Protein AF-A0A452XGQ7-F1 (afdb_monomer_lite)

Secondary structure (DSSP, 8-state):
-TTS-----HHHHHHHHHHHHHHHHHHHHHHHT-HHHHHHHTTBHHHHHHHHHHIIIIIHHHHHHHHHHHHHHHHS----HHHHHHHHHHHHHHHHHHHHHHHHHHHTTPBSS-S---GGGHHHHHHHHHHHHHHHHHHHHHHHHHHHHHH-TTTHHHHHHHHHTTS-TTTHHHHHHHTTSS-TT-TT--------

Organism: Aegilops tauschii subsp. strangulata (NCBI:txid200361)

Structure (mmCIF, N/CA/C/O backbone):
data_AF-A0A452XGQ7-F1
#
_entry.id   AF-A0A452XGQ7-F1
#
loop_
_atom_site.group_PDB
_atom_site.id
_atom_site.type_symbol
_atom_site.label_atom_id
_atom_site.label_alt_id
_atom_site.label_comp_id
_atom_site.label_asym_id
_atom_site.label_entity_id
_atom_site.label_seq_id
_atom_site.pdbx_PDB_ins_code
_atom_site.Cartn_x
_atom_site.Cartn_y
_atom_site.Cartn_z
_atom_site.occupancy
_atom_site.B_iso_or_equiv
_atom_site.auth_seq_id
_atom_site.auth_comp_id
_atom_site.auth_asym_id
_atom_site.auth_atom_id
_atom_site.pdbx_PDB_model_num
ATOM 1 N N . MET A 1 1 ? 4.197 14.512 15.856 1.00 79.12 1 MET A N 1
ATOM 2 C CA . MET A 1 1 ? 5.011 13.281 15.995 1.00 79.12 1 MET A CA 1
ATOM 3 C C . MET A 1 1 ? 6.282 13.577 16.775 1.00 79.12 1 MET A C 1
ATOM 5 O O . MET A 1 1 ? 6.440 13.005 17.840 1.00 79.12 1 MET A O 1
ATOM 9 N N . TRP A 1 2 ? 7.140 14.496 16.323 1.00 84.62 2 TRP A N 1
ATOM 10 C CA . TRP A 1 2 ? 8.279 14.960 17.124 1.00 84.62 2 TRP A CA 1
ATOM 11 C C . TRP A 1 2 ? 7.821 15.741 18.367 1.00 84.62 2 TRP A C 1
ATOM 13 O O . TRP A 1 2 ? 6.902 16.553 18.261 1.00 84.62 2 TRP A O 1
ATOM 23 N N . GLY A 1 3 ? 8.430 15.476 19.527 1.00 88.38 3 GLY A N 1
ATOM 24 C CA . GLY A 1 3 ? 8.141 16.171 20.791 1.00 88.38 3 GLY A CA 1
ATOM 25 C C . GLY A 1 3 ? 6.758 15.904 21.407 1.00 88.38 3 GLY A C 1
ATOM 26 O O . GLY A 1 3 ? 6.367 16.613 22.328 1.00 88.38 3 GLY A O 1
ATOM 27 N N . GLY A 1 4 ? 6.004 14.916 20.907 1.00 86.94 4 GLY A N 1
ATOM 28 C CA . GLY A 1 4 ? 4.673 14.557 21.415 1.00 86.94 4 GLY A CA 1
ATOM 29 C C . GLY A 1 4 ? 4.614 13.158 22.034 1.00 86.94 4 GLY A C 1
ATOM 30 O O . GLY A 1 4 ? 5.475 12.321 21.777 1.00 86.94 4 GLY A O 1
ATOM 31 N N . SER A 1 5 ? 3.561 12.880 22.809 1.00 87.38 5 SER A N 1
ATOM 32 C CA . SER A 1 5 ? 3.268 11.537 23.332 1.00 87.38 5 SER A CA 1
ATOM 33 C C . SER A 1 5 ? 2.461 10.737 22.305 1.00 87.38 5 SER A C 1
ATOM 35 O O . SER A 1 5 ? 1.310 11.069 22.011 1.00 87.38 5 SER A O 1
ATOM 37 N N . ILE A 1 6 ? 3.079 9.718 21.703 1.00 87.69 6 ILE A N 1
ATOM 38 C CA . ILE A 1 6 ? 2.457 8.900 20.653 1.00 87.69 6 ILE A CA 1
ATOM 39 C C . ILE A 1 6 ? 1.728 7.713 21.281 1.00 87.69 6 ILE A C 1
ATOM 41 O O . ILE A 1 6 ? 2.324 6.901 21.983 1.00 87.69 6 ILE A O 1
ATOM 45 N N . GLN A 1 7 ? 0.444 7.572 20.954 1.00 85.50 7 GLN A N 1
ATOM 46 C CA . GLN A 1 7 ? -0.330 6.372 21.251 1.00 85.50 7 GLN A CA 1
ATOM 47 C C . GLN A 1 7 ? -0.420 5.493 19.999 1.00 85.50 7 GLN A C 1
ATOM 49 O O . GLN A 1 7 ? -0.954 5.920 18.974 1.00 85.50 7 GLN A O 1
ATOM 54 N N . TYR A 1 8 ? 0.060 4.251 20.090 1.00 85.44 8 TYR A N 1
ATOM 55 C CA . TYR A 1 8 ? 0.026 3.267 19.000 1.00 85.44 8 TYR A CA 1
ATOM 56 C C . TYR A 1 8 ? -1.354 2.619 18.847 1.00 85.44 8 TYR A C 1
ATOM 58 O O . TYR A 1 8 ? -1.532 1.414 19.000 1.00 85.44 8 TYR A O 1
ATOM 66 N N . LYS A 1 9 ? -2.353 3.452 18.565 1.00 88.38 9 LYS A N 1
ATOM 67 C CA . LYS A 1 9 ? -3.676 3.003 18.136 1.00 88.38 9 LYS A CA 1
ATOM 68 C C . LYS A 1 9 ? -3.674 2.742 16.629 1.00 88.38 9 LYS A C 1
ATOM 70 O O . LYS A 1 9 ? -2.864 3.307 15.892 1.00 88.38 9 LYS A O 1
ATOM 75 N N . THR A 1 10 ? -4.625 1.947 16.161 1.00 89.31 10 THR A N 1
ATOM 76 C CA . THR A 1 10 ? -4.813 1.549 14.761 1.00 89.31 10 THR A CA 1
ATOM 77 C C . THR A 1 10 ? -4.708 2.725 13.775 1.00 89.31 10 THR A C 1
ATOM 79 O O . THR A 1 10 ? -3.912 2.621 12.841 1.00 89.31 10 THR A O 1
ATOM 82 N N . PRO A 1 11 ? -5.391 3.878 13.962 1.00 91.62 11 PRO A N 1
ATOM 83 C CA . PRO A 1 11 ? -5.263 5.002 13.029 1.00 91.62 11 PRO A CA 1
ATOM 84 C C . PRO A 1 11 ? -3.845 5.588 12.974 1.00 91.62 11 PRO A C 1
ATOM 86 O O . PRO A 1 11 ? -3.415 6.047 11.918 1.00 91.62 11 PRO A O 1
ATOM 89 N N . MET A 1 12 ? -3.092 5.539 14.079 1.00 92.50 12 MET A N 1
ATOM 90 C CA . MET A 1 12 ? -1.709 6.014 14.115 1.00 92.50 12 MET A CA 1
ATOM 91 C C . MET A 1 12 ? -0.771 5.084 13.335 1.00 92.50 12 MET A C 1
ATOM 93 O O . MET A 1 12 ? 0.123 5.568 12.645 1.00 92.50 12 MET A O 1
ATOM 97 N N . LEU A 1 13 ? -0.999 3.765 13.382 1.00 93.44 13 LEU A N 1
ATOM 98 C CA . LEU A 1 13 ? -0.243 2.797 12.577 1.00 93.44 13 LEU A CA 1
ATOM 99 C C . LEU A 1 13 ? -0.445 3.040 11.077 1.00 93.44 13 LEU A C 1
ATOM 101 O O . LEU A 1 13 ? 0.533 3.138 10.337 1.00 93.44 13 LEU A O 1
ATOM 105 N N . PHE A 1 14 ? -1.695 3.228 10.638 1.00 93.81 14 PHE A N 1
ATOM 106 C CA . PHE A 1 14 ? -1.986 3.565 9.242 1.00 93.81 14 PHE A CA 1
ATOM 107 C C . PHE A 1 14 ? -1.376 4.908 8.822 1.00 93.81 14 PHE A C 1
ATOM 109 O O . PHE A 1 14 ? -0.867 5.004 7.709 1.00 93.81 14 PHE A O 1
ATOM 116 N N . ALA A 1 15 ? -1.360 5.917 9.699 1.00 93.31 15 ALA A N 1
ATOM 117 C CA . ALA A 1 15 ? -0.737 7.210 9.407 1.00 93.31 15 ALA A CA 1
ATOM 118 C C . ALA A 1 15 ? 0.793 7.114 9.256 1.00 93.31 15 ALA A C 1
ATOM 120 O O . ALA A 1 15 ? 1.358 7.688 8.326 1.00 93.31 15 ALA A O 1
ATOM 121 N N . VAL A 1 16 ? 1.474 6.367 10.132 1.00 93.62 16 VAL A N 1
ATOM 122 C CA . VAL A 1 16 ? 2.924 6.125 10.012 1.00 93.62 16 VAL A CA 1
ATOM 123 C C . VAL A 1 16 ? 3.234 5.318 8.749 1.00 93.62 16 VAL A C 1
ATOM 125 O O . VAL A 1 16 ? 4.133 5.687 7.994 1.00 93.62 16 VAL A O 1
ATOM 128 N N . GLY A 1 17 ? 2.462 4.258 8.488 1.00 92.94 17 GLY A N 1
ATOM 129 C CA . GLY A 1 17 ? 2.595 3.448 7.276 1.00 92.94 17 GLY A CA 1
ATOM 130 C C . GLY A 1 17 ? 2.383 4.267 6.000 1.00 92.94 17 GLY A C 1
ATOM 131 O O . GLY A 1 17 ? 3.167 4.136 5.063 1.00 92.94 17 GLY A O 1
ATOM 132 N N . PHE A 1 18 ? 1.389 5.161 5.998 1.00 93.62 18 PHE A N 1
ATOM 133 C CA . PHE A 1 18 ? 1.146 6.115 4.917 1.00 93.62 18 PHE A CA 1
ATOM 134 C C . PHE A 1 18 ? 2.375 6.989 4.663 1.00 93.62 18 PHE A C 1
ATOM 136 O O . PHE A 1 18 ? 2.867 7.009 3.541 1.00 93.62 18 PHE A O 1
ATOM 143 N N . ILE A 1 19 ? 2.913 7.664 5.688 1.00 93.56 19 ILE A N 1
ATOM 144 C CA . ILE A 1 19 ? 4.077 8.552 5.515 1.00 93.56 19 ILE A CA 1
ATOM 145 C C . ILE A 1 19 ? 5.262 7.774 4.933 1.00 93.56 19 ILE A C 1
ATOM 147 O O . ILE A 1 19 ? 5.895 8.239 3.986 1.00 93.56 19 ILE A O 1
ATOM 151 N N . PHE A 1 20 ? 5.543 6.580 5.457 1.00 92.75 20 PHE A N 1
ATOM 152 C CA . PHE A 1 20 ? 6.656 5.755 4.990 1.00 92.75 20 PHE A CA 1
ATOM 153 C C . PHE A 1 20 ? 6.497 5.331 3.521 1.00 92.75 20 PHE A C 1
ATOM 155 O O . PHE A 1 20 ? 7.370 5.603 2.695 1.00 92.75 20 PHE A O 1
ATOM 162 N N . LEU A 1 21 ? 5.368 4.710 3.173 1.00 92.94 21 LEU A N 1
ATOM 163 C CA . LEU A 1 21 ? 5.142 4.161 1.832 1.00 92.94 21 LEU A CA 1
ATOM 164 C C . LEU A 1 21 ? 4.931 5.257 0.787 1.00 92.94 21 LEU A C 1
ATOM 166 O O . LEU A 1 21 ? 5.430 5.138 -0.332 1.00 92.94 21 LEU A O 1
ATOM 170 N N . PHE A 1 22 ? 4.260 6.348 1.158 1.00 94.12 22 PHE A N 1
ATOM 171 C CA . PHE A 1 22 ? 4.096 7.509 0.291 1.00 94.12 22 PHE A CA 1
ATOM 172 C C . PHE A 1 22 ? 5.438 8.180 -0.002 1.00 94.12 22 PHE A C 1
ATOM 174 O O . PHE A 1 22 ? 5.661 8.610 -1.128 1.00 94.12 22 PHE A O 1
ATOM 181 N N . THR A 1 23 ? 6.359 8.222 0.967 1.00 94.19 23 THR A N 1
ATOM 182 C CA . THR A 1 23 ? 7.710 8.753 0.730 1.00 94.19 23 THR A CA 1
ATOM 183 C C . THR A 1 23 ? 8.464 7.883 -0.273 1.00 94.19 23 THR A C 1
ATOM 185 O O . THR A 1 23 ? 9.028 8.417 -1.222 1.00 94.19 23 THR A O 1
ATOM 188 N N . ILE A 1 24 ? 8.422 6.551 -0.137 1.00 93.06 24 ILE A N 1
ATOM 189 C CA . ILE A 1 24 ? 9.041 5.634 -1.113 1.00 93.06 24 ILE A CA 1
ATOM 190 C C . ILE A 1 24 ? 8.427 5.825 -2.507 1.00 93.06 24 ILE A C 1
ATOM 192 O O . ILE A 1 24 ? 9.161 5.973 -3.482 1.00 93.06 24 ILE A O 1
ATOM 196 N N . GLY A 1 25 ? 7.095 5.888 -2.603 1.00 92.62 25 GLY A N 1
ATOM 197 C CA . GLY A 1 25 ? 6.403 6.171 -3.862 1.00 92.62 25 GLY A CA 1
ATOM 198 C C . GLY A 1 25 ? 6.771 7.533 -4.452 1.00 92.62 25 GLY A C 1
ATOM 199 O O . GLY A 1 25 ? 7.004 7.649 -5.649 1.00 92.62 25 GLY A O 1
ATOM 200 N N . GLY A 1 26 ? 6.883 8.566 -3.619 1.00 93.31 26 GLY A N 1
ATOM 201 C CA . GLY A 1 26 ? 7.312 9.898 -4.036 1.00 93.31 26 GLY A CA 1
ATOM 202 C C . GLY A 1 26 ? 8.735 9.901 -4.593 1.00 93.31 26 GLY A C 1
ATOM 203 O O . GLY A 1 26 ? 8.974 10.491 -5.645 1.00 93.31 26 GLY A O 1
ATOM 204 N N . LEU A 1 27 ? 9.663 9.184 -3.950 1.00 94.94 27 LEU A N 1
ATOM 205 C CA . LEU A 1 27 ? 11.046 9.056 -4.418 1.00 94.94 27 LEU A CA 1
ATOM 206 C C . LEU A 1 27 ? 11.127 8.387 -5.797 1.00 94.94 27 LEU A C 1
ATOM 208 O O . LEU A 1 27 ? 11.872 8.864 -6.651 1.00 94.94 27 LEU A O 1
ATOM 212 N N . THR A 1 28 ? 10.336 7.343 -6.063 1.00 94.25 28 THR A N 1
ATOM 213 C CA . THR A 1 28 ? 10.300 6.718 -7.401 1.00 94.25 28 THR A CA 1
ATOM 214 C C . THR A 1 28 ? 9.641 7.616 -8.450 1.00 94.25 28 THR A C 1
ATOM 216 O O . THR A 1 28 ? 10.003 7.556 -9.623 1.00 94.25 28 THR A O 1
ATOM 219 N N . GLY A 1 29 ? 8.758 8.526 -8.034 1.00 92.69 29 GLY A N 1
ATOM 220 C CA . GLY A 1 29 ? 8.213 9.576 -8.898 1.00 92.69 29 GLY A CA 1
ATOM 221 C C . GLY A 1 29 ? 9.253 10.614 -9.307 1.00 92.69 29 GLY A C 1
ATOM 222 O O . GLY A 1 29 ? 9.271 11.043 -10.456 1.00 92.69 29 GLY A O 1
ATOM 223 N N . ILE A 1 30 ? 10.168 10.975 -8.400 1.00 94.62 30 ILE A N 1
ATOM 224 C CA . ILE A 1 30 ? 11.294 11.868 -8.719 1.00 94.62 30 ILE A CA 1
ATOM 225 C C . ILE A 1 30 ? 12.217 11.220 -9.763 1.00 94.62 30 ILE A C 1
ATOM 227 O O . ILE A 1 30 ? 12.698 11.912 -10.657 1.00 94.62 30 ILE A O 1
ATOM 231 N N . VAL A 1 31 ? 12.427 9.899 -9.694 1.00 93.75 31 VAL A N 1
ATOM 232 C CA . VAL A 1 31 ? 13.195 9.156 -10.712 1.00 93.75 31 VAL A CA 1
ATOM 233 C C . VAL A 1 31 ? 12.524 9.254 -12.086 1.00 93.75 31 VAL A C 1
ATOM 235 O O . VAL A 1 31 ? 13.196 9.559 -13.068 1.00 93.75 31 VAL A O 1
ATOM 238 N N . LEU A 1 32 ? 11.203 9.060 -12.149 1.00 92.56 32 LEU A N 1
ATOM 239 C CA . LEU A 1 32 ? 10.422 9.166 -13.389 1.00 92.56 32 LEU A CA 1
ATOM 240 C C . LEU A 1 32 ? 10.305 10.600 -13.924 1.00 92.56 32 LEU A C 1
ATOM 242 O O . LEU A 1 32 ? 10.082 10.795 -15.111 1.00 92.56 32 LEU A O 1
ATOM 246 N N . ALA A 1 33 ? 10.488 11.616 -13.079 1.00 94.06 33 ALA A N 1
ATOM 247 C CA . ALA A 1 33 ? 10.500 13.010 -13.518 1.00 94.06 33 ALA A CA 1
ATOM 248 C C . ALA A 1 33 ? 11.750 13.368 -14.350 1.00 94.06 33 ALA A C 1
ATOM 250 O O . ALA A 1 33 ? 11.790 14.426 -14.982 1.00 94.06 33 ALA A O 1
ATOM 251 N N . ASN A 1 34 ? 12.780 12.514 -14.359 1.00 95.62 34 ASN A N 1
ATOM 252 C CA . ASN A 1 34 ? 13.955 12.691 -15.202 1.00 95.62 34 ASN A CA 1
ATOM 253 C C . ASN A 1 34 ? 13.682 12.169 -16.621 1.00 95.62 34 ASN A C 1
ATOM 255 O O . ASN A 1 34 ? 13.559 10.965 -16.826 1.00 95.62 34 ASN A O 1
ATOM 259 N N . SER A 1 35 ? 13.678 13.064 -17.612 1.00 92.81 35 SER A N 1
ATOM 260 C CA . SER A 1 35 ? 13.389 12.714 -19.010 1.00 92.81 35 SER A CA 1
ATOM 261 C C . SER A 1 35 ? 14.365 11.704 -19.620 1.00 92.81 35 SER A C 1
ATOM 263 O O . SER A 1 35 ? 13.963 10.909 -20.463 1.00 92.81 35 SER A O 1
ATOM 265 N N . GLY A 1 36 ? 15.633 11.698 -19.199 1.00 93.88 36 GLY A N 1
ATOM 266 C CA . GLY A 1 36 ? 16.622 10.729 -19.676 1.00 93.88 36 GLY A CA 1
ATOM 267 C C . GLY A 1 36 ? 16.347 9.312 -19.170 1.00 93.88 36 GLY A C 1
ATOM 268 O O . GLY A 1 36 ? 16.510 8.353 -19.921 1.00 93.88 36 GLY A O 1
ATOM 269 N N . LEU A 1 37 ? 15.899 9.179 -17.918 1.00 92.44 37 LEU A N 1
ATOM 270 C CA . LEU A 1 37 ? 15.514 7.886 -17.340 1.00 92.44 37 LEU A CA 1
ATOM 271 C C . LEU A 1 37 ? 14.127 7.437 -17.800 1.00 92.44 37 LEU A C 1
ATOM 273 O O . LEU A 1 37 ? 13.917 6.242 -18.000 1.00 92.44 37 LEU A O 1
ATOM 277 N N . ASP A 1 38 ? 13.201 8.372 -18.007 1.00 92.94 38 ASP A N 1
ATOM 278 C CA . ASP A 1 38 ? 11.855 8.056 -18.482 1.00 92.94 38 ASP A CA 1
ATOM 279 C C . ASP A 1 38 ? 11.891 7.392 -19.864 1.00 92.94 38 ASP A C 1
ATOM 281 O O . ASP A 1 38 ? 11.161 6.441 -20.080 1.00 92.94 38 ASP A O 1
ATOM 285 N N . ILE A 1 39 ? 12.831 7.729 -20.755 1.00 92.06 39 ILE A N 1
ATOM 286 C CA . ILE A 1 39 ? 12.990 7.000 -22.034 1.00 92.06 39 ILE A CA 1
ATOM 287 C C . ILE A 1 39 ? 13.137 5.478 -21.830 1.00 92.06 39 ILE A C 1
ATOM 289 O O . ILE A 1 39 ? 12.623 4.701 -22.632 1.00 92.06 39 ILE A O 1
ATOM 293 N N . ALA A 1 40 ? 13.823 5.046 -20.767 1.00 91.94 40 ALA A N 1
ATOM 294 C CA . ALA A 1 40 ? 14.030 3.630 -20.463 1.00 91.94 40 ALA A CA 1
ATOM 295 C C . ALA A 1 40 ? 12.917 3.017 -19.592 1.00 91.94 40 ALA A C 1
ATOM 297 O O . ALA A 1 40 ? 12.708 1.806 -19.632 1.00 91.94 40 ALA A O 1
ATOM 298 N N . LEU A 1 41 ? 12.234 3.827 -18.778 1.00 93.75 41 LEU A N 1
ATOM 299 C CA . LEU A 1 41 ? 11.261 3.362 -17.781 1.00 93.75 41 LEU A CA 1
ATOM 300 C C . LEU A 1 41 ? 9.805 3.601 -18.188 1.00 93.75 41 LEU A C 1
ATOM 302 O O . LEU A 1 41 ? 8.899 3.011 -17.584 1.00 93.75 41 LEU A O 1
ATOM 306 N N . HIS A 1 42 ? 9.567 4.424 -19.203 1.00 94.31 42 HIS A N 1
ATOM 307 C CA . HIS A 1 42 ? 8.244 4.711 -19.723 1.00 94.31 42 HIS A CA 1
ATOM 308 C C . HIS A 1 42 ? 7.584 3.420 -20.214 1.00 94.31 42 HIS A C 1
ATOM 310 O O . HIS A 1 42 ? 8.232 2.514 -20.730 1.00 94.31 42 HIS A O 1
ATOM 316 N N . ASP A 1 43 ? 6.273 3.312 -20.001 1.00 92.12 43 ASP A N 1
ATOM 317 C CA . ASP A 1 43 ? 5.488 2.109 -20.306 1.00 92.12 43 ASP A CA 1
ATOM 318 C C . ASP A 1 43 ? 5.969 0.804 -19.640 1.00 92.12 43 ASP A C 1
ATOM 320 O O . ASP A 1 43 ? 5.462 -0.268 -19.970 1.00 92.12 43 ASP A O 1
ATOM 324 N N . THR A 1 44 ? 6.855 0.857 -18.645 1.00 94.75 44 THR A N 1
ATOM 325 C CA . THR A 1 44 ? 7.261 -0.337 -17.889 1.00 94.75 44 THR A CA 1
ATOM 326 C C . THR A 1 44 ? 6.458 -0.515 -16.600 1.00 94.75 44 THR A C 1
ATOM 328 O O . THR A 1 44 ? 5.726 0.371 -16.138 1.00 94.75 44 THR A O 1
ATOM 331 N N . TYR A 1 45 ? 6.646 -1.667 -15.956 1.00 94.12 45 TYR A N 1
ATOM 332 C CA . TYR A 1 45 ? 6.134 -1.921 -14.608 1.00 94.12 45 TYR A CA 1
ATOM 333 C C . TYR A 1 45 ? 6.700 -0.973 -13.533 1.00 94.12 45 TYR A C 1
ATOM 335 O O . TYR A 1 45 ? 6.115 -0.890 -12.453 1.00 94.12 45 TYR A O 1
ATOM 343 N N . TYR A 1 46 ? 7.751 -0.189 -13.815 1.00 94.06 46 TYR A N 1
ATOM 344 C CA . TYR A 1 46 ? 8.284 0.797 -12.866 1.00 94.06 46 TYR A CA 1
ATOM 345 C C . TYR A 1 46 ? 7.276 1.926 -12.618 1.00 94.06 46 TYR A C 1
ATOM 347 O O . TYR A 1 46 ? 7.001 2.294 -11.476 1.00 94.06 46 TYR A O 1
ATOM 355 N N . VAL A 1 47 ? 6.650 2.418 -13.691 1.00 94.12 47 VAL A N 1
ATOM 356 C CA . VAL A 1 47 ? 5.586 3.431 -13.626 1.00 94.12 47 VAL A CA 1
ATOM 357 C C . VAL A 1 47 ? 4.358 2.872 -12.909 1.00 94.12 47 VAL A C 1
ATOM 359 O O . VAL A 1 47 ? 3.743 3.552 -12.088 1.00 94.12 47 VAL A O 1
ATOM 362 N N . VAL A 1 48 ? 4.017 1.607 -13.177 1.00 94.19 48 VAL A N 1
ATOM 363 C CA . VAL A 1 48 ? 2.919 0.913 -12.489 1.00 94.19 48 VAL A CA 1
ATOM 364 C C . VAL A 1 48 ? 3.198 0.844 -10.988 1.00 94.19 48 VAL A C 1
ATOM 366 O O . VAL A 1 48 ? 2.322 1.195 -10.197 1.00 94.19 48 VAL A O 1
ATOM 369 N N . ALA A 1 49 ? 4.413 0.464 -10.592 1.00 94.12 49 ALA A N 1
ATOM 370 C CA . ALA A 1 49 ? 4.817 0.397 -9.196 1.00 94.12 49 ALA A CA 1
ATOM 371 C C . ALA A 1 49 ? 4.725 1.772 -8.514 1.00 94.12 49 ALA A C 1
ATOM 373 O O . ALA A 1 49 ? 4.070 1.892 -7.478 1.00 94.12 49 ALA A O 1
ATOM 374 N N . HIS A 1 50 ? 5.274 2.822 -9.135 1.00 94.44 50 HIS A N 1
ATOM 375 C CA . HIS A 1 50 ? 5.193 4.197 -8.634 1.00 94.44 50 HIS A CA 1
ATOM 376 C C . HIS A 1 50 ? 3.746 4.625 -8.332 1.00 94.44 50 HIS A C 1
ATOM 378 O O . HIS A 1 50 ? 3.426 5.006 -7.200 1.00 94.44 50 HIS A O 1
ATOM 384 N N . PHE A 1 51 ? 2.847 4.500 -9.314 1.00 93.25 51 PHE A N 1
ATOM 385 C CA . PHE A 1 51 ? 1.453 4.902 -9.134 1.00 93.25 51 PHE A CA 1
ATOM 386 C C . PHE A 1 51 ? 0.736 4.072 -8.071 1.00 93.25 51 PHE A C 1
ATOM 388 O O . PHE A 1 51 ? -0.041 4.634 -7.305 1.00 93.25 51 PHE A O 1
ATOM 395 N N . HIS A 1 52 ? 0.997 2.768 -7.962 1.00 94.19 52 HIS A N 1
ATOM 396 C CA . HIS A 1 52 ? 0.381 1.957 -6.909 1.00 94.19 52 HIS A CA 1
ATOM 397 C C . HIS A 1 52 ? 0.908 2.318 -5.516 1.00 94.19 52 HIS A C 1
ATOM 399 O O . HIS A 1 52 ? 0.134 2.287 -4.556 1.00 94.19 52 HIS A O 1
ATOM 405 N N . TYR A 1 53 ? 2.167 2.743 -5.384 1.00 92.81 53 TYR A N 1
ATOM 406 C CA . TYR A 1 53 ? 2.664 3.261 -4.110 1.00 92.81 53 TYR A CA 1
ATOM 407 C C . TYR A 1 53 ? 1.969 4.562 -3.695 1.00 92.81 53 TYR A C 1
ATOM 409 O O . TYR A 1 53 ? 1.528 4.688 -2.552 1.00 92.81 53 TYR A O 1
ATOM 417 N N . VAL A 1 54 ? 1.779 5.500 -4.620 1.00 91.56 54 VAL A N 1
ATOM 418 C CA . VAL A 1 54 ? 1.159 6.798 -4.307 1.00 91.56 54 VAL A CA 1
ATOM 419 C C . VAL A 1 54 ? -0.371 6.707 -4.197 1.00 91.56 54 VAL A C 1
ATOM 421 O O . VAL A 1 54 ? -0.958 7.293 -3.290 1.00 91.56 54 VAL A O 1
ATOM 424 N N . LEU A 1 55 ? -1.042 5.949 -5.069 1.00 87.75 55 LEU A N 1
ATOM 425 C CA . LEU A 1 55 ? -2.503 5.796 -5.060 1.00 87.75 55 LEU A CA 1
ATOM 426 C C . LEU A 1 55 ? -2.957 4.736 -4.058 1.00 87.75 55 LEU A C 1
ATOM 428 O O . LEU A 1 55 ? -3.776 5.023 -3.186 1.00 87.75 55 LEU A O 1
ATOM 432 N N . SER A 1 56 ? -2.429 3.514 -4.152 1.00 74.25 56 SER A N 1
ATOM 433 C CA . SER A 1 56 ? -2.914 2.399 -3.336 1.00 74.25 56 SER A CA 1
ATOM 434 C C . SER A 1 56 ? -2.423 2.499 -1.894 1.00 74.25 56 SER A C 1
ATOM 436 O O . SER A 1 56 ? -3.206 2.276 -0.980 1.00 74.25 56 SER A O 1
ATOM 438 N N . MET A 1 57 ? -1.163 2.866 -1.651 1.00 80.44 57 MET A N 1
ATOM 439 C CA . MET A 1 57 ? -0.646 3.031 -0.280 1.00 80.44 57 MET A CA 1
ATOM 440 C C . MET A 1 57 ? -0.768 4.463 0.249 1.00 80.44 57 MET A C 1
ATOM 442 O O . MET A 1 57 ? -0.648 4.671 1.452 1.00 80.44 57 MET A O 1
ATOM 446 N N . GLY A 1 58 ? -1.087 5.434 -0.609 1.00 81.38 58 GLY A N 1
ATOM 447 C CA . GLY A 1 58 ? -1.467 6.776 -0.184 1.00 81.38 58 GLY A CA 1
ATOM 448 C C . GLY A 1 58 ? -2.955 6.876 0.157 1.00 81.38 58 GLY A C 1
ATOM 449 O O . GLY A 1 58 ? -3.342 6.969 1.323 1.00 81.38 58 GLY A O 1
ATOM 450 N N . ALA A 1 59 ? -3.813 6.832 -0.863 1.00 88.00 59 ALA A N 1
ATOM 451 C CA . ALA A 1 59 ? -5.240 7.098 -0.697 1.00 88.00 59 ALA A CA 1
ATOM 452 C C . ALA A 1 59 ? -5.947 6.036 0.161 1.00 88.00 59 ALA A C 1
ATOM 454 O O . ALA A 1 59 ? -6.739 6.387 1.035 1.00 88.00 59 ALA A O 1
ATOM 455 N N . VAL A 1 60 ? -5.644 4.746 -0.030 1.00 91.25 60 VAL A N 1
ATOM 456 C CA . VAL A 1 60 ? -6.340 3.673 0.707 1.00 91.25 60 VAL A CA 1
ATOM 457 C C . VAL A 1 60 ? -5.916 3.634 2.179 1.00 91.25 60 VAL A C 1
ATOM 459 O O . VAL A 1 60 ? -6.764 3.466 3.052 1.00 91.25 60 VAL A O 1
ATOM 462 N N . PHE A 1 61 ? -4.635 3.852 2.497 1.00 93.38 61 PHE A N 1
ATOM 463 C CA . PHE A 1 61 ? -4.185 3.910 3.896 1.00 93.38 61 PHE A CA 1
ATOM 464 C C . PHE A 1 61 ? -4.742 5.137 4.616 1.00 93.38 61 PHE A C 1
ATOM 466 O O . PHE A 1 61 ? -5.151 5.024 5.771 1.00 93.38 61 PHE A O 1
ATOM 473 N N . ALA A 1 62 ? -4.814 6.286 3.937 1.00 92.31 62 ALA A N 1
ATOM 474 C CA . ALA A 1 62 ? -5.478 7.469 4.473 1.00 92.31 62 ALA A CA 1
ATOM 475 C C . ALA A 1 62 ? -6.979 7.217 4.709 1.00 92.31 62 ALA A C 1
ATOM 477 O O . ALA A 1 62 ? -7.511 7.618 5.745 1.00 92.31 62 ALA A O 1
ATOM 478 N N . LEU A 1 63 ? -7.647 6.494 3.802 1.00 93.81 63 LEU A N 1
ATOM 479 C CA . LEU A 1 63 ? -9.044 6.085 3.959 1.00 93.81 63 LEU A CA 1
ATOM 480 C C . LEU A 1 63 ? -9.225 5.180 5.182 1.00 93.81 63 LEU A C 1
ATOM 482 O O . LEU A 1 63 ? -10.099 5.450 6.005 1.00 93.81 63 LEU A O 1
ATOM 486 N N . PHE A 1 64 ? -8.392 4.150 5.353 1.00 93.62 64 PHE A N 1
ATOM 487 C CA . PHE A 1 64 ? -8.466 3.278 6.527 1.00 93.62 64 PHE A CA 1
ATOM 488 C C . PHE A 1 64 ? -8.139 4.024 7.824 1.00 93.62 64 PHE A C 1
ATOM 490 O O . PHE A 1 64 ? -8.870 3.872 8.803 1.00 93.62 64 PHE A O 1
ATOM 497 N N . ALA A 1 65 ? -7.118 4.886 7.836 1.00 93.06 65 ALA A N 1
ATOM 498 C CA . ALA A 1 65 ? -6.824 5.746 8.983 1.00 93.06 65 ALA A CA 1
ATOM 499 C C . ALA A 1 65 ? -8.034 6.619 9.353 1.00 93.06 65 ALA A C 1
ATOM 501 O O . ALA A 1 65 ? -8.422 6.670 10.522 1.00 93.06 65 ALA A O 1
ATOM 502 N N . GLY A 1 66 ? -8.662 7.254 8.359 1.00 91.12 66 GLY A N 1
ATOM 503 C CA . GLY A 1 66 ? -9.867 8.063 8.536 1.00 91.12 66 GLY A CA 1
ATOM 504 C C . GLY A 1 66 ? -11.049 7.248 9.059 1.00 91.12 66 GLY A C 1
ATOM 505 O O . GLY A 1 66 ? -11.711 7.669 10.009 1.00 91.12 66 GLY A O 1
ATOM 506 N N . PHE A 1 67 ? -11.269 6.050 8.512 1.00 91.38 67 PHE A N 1
ATOM 507 C CA . PHE A 1 67 ? -12.308 5.134 8.976 1.00 91.38 67 PHE A CA 1
ATOM 508 C C . PHE A 1 67 ? -12.099 4.756 10.448 1.00 91.38 67 PHE A C 1
ATOM 510 O O . PHE A 1 67 ? -12.975 5.014 11.271 1.00 91.38 67 PHE A O 1
ATOM 517 N N . TYR A 1 68 ? -10.930 4.226 10.818 1.00 89.44 68 TYR A N 1
ATOM 518 C CA . TYR A 1 68 ? -10.639 3.819 12.200 1.00 89.44 68 TYR A CA 1
ATOM 519 C C . TYR A 1 68 ? -10.605 4.991 13.187 1.00 89.44 68 TYR A C 1
ATOM 521 O O . TYR A 1 68 ? -10.846 4.802 14.381 1.00 89.44 68 TYR A O 1
ATOM 529 N N . TYR A 1 69 ? -10.324 6.206 12.720 1.00 88.00 69 TYR A N 1
ATOM 530 C CA . TYR A 1 69 ? -10.364 7.399 13.558 1.00 88.00 69 TYR A CA 1
ATOM 531 C C . TYR A 1 69 ? -11.797 7.902 13.804 1.00 88.00 69 TYR A C 1
ATOM 533 O O . TYR A 1 69 ? -12.124 8.322 14.918 1.00 88.00 69 TYR A O 1
ATOM 541 N N . TRP A 1 70 ? -12.665 7.857 12.788 1.00 85.81 70 TRP A N 1
ATOM 542 C CA . TRP A 1 70 ? -14.015 8.425 12.865 1.00 85.81 70 TRP A CA 1
ATOM 543 C C . TRP A 1 70 ? -15.138 7.424 13.126 1.00 85.81 70 TRP A C 1
ATOM 545 O O . TRP A 1 70 ? -16.212 7.861 13.538 1.00 85.81 70 TRP A O 1
ATOM 555 N N . VAL A 1 71 ? -14.926 6.115 12.974 1.00 84.31 71 VAL A N 1
ATOM 556 C CA . VAL A 1 71 ? -15.982 5.096 13.137 1.00 84.31 71 VAL A CA 1
ATOM 557 C C . VAL A 1 71 ? -16.707 5.209 14.486 1.00 84.31 71 VAL A C 1
ATOM 559 O O . VAL A 1 71 ? -17.935 5.241 14.519 1.00 84.31 71 VAL A O 1
ATOM 562 N N . GLY A 1 72 ? -15.971 5.409 15.585 1.00 78.62 72 GLY A N 1
ATOM 563 C CA . GLY A 1 72 ? -16.563 5.588 16.914 1.00 78.62 72 GLY A CA 1
ATOM 564 C C . GLY A 1 72 ? -17.373 6.876 17.063 1.00 78.62 72 GLY A C 1
ATOM 565 O O . GLY A 1 72 ? -18.336 6.908 17.821 1.00 78.62 72 GLY A O 1
ATOM 566 N N . LYS A 1 73 ? -17.030 7.929 16.309 1.00 75.44 73 LYS A N 1
ATOM 567 C CA . LYS A 1 73 ? -17.750 9.212 16.334 1.00 75.44 73 LYS A CA 1
ATOM 568 C C . LYS A 1 73 ? -18.987 9.214 15.438 1.00 75.44 73 LYS A C 1
ATOM 570 O O . LYS A 1 73 ? -19.985 9.817 15.810 1.00 75.44 73 LYS A O 1
ATOM 575 N N . ILE A 1 74 ? -18.914 8.577 14.269 1.00 77.06 74 ILE A N 1
ATOM 576 C CA . ILE A 1 74 ? -20.006 8.559 13.283 1.00 77.06 74 ILE A CA 1
ATOM 577 C C . ILE A 1 74 ? -21.077 7.541 13.681 1.00 77.06 74 ILE A C 1
ATOM 579 O O . ILE A 1 74 ? -22.262 7.848 13.617 1.00 77.06 74 ILE A O 1
ATOM 583 N N . PHE A 1 75 ? -20.664 6.344 14.102 1.00 75.81 75 PHE A N 1
ATOM 584 C CA . PHE A 1 75 ? -21.583 5.238 14.377 1.00 75.81 75 PHE A CA 1
ATOM 585 C C . PHE A 1 75 ? -21.850 5.019 15.868 1.00 75.81 75 PHE A C 1
ATOM 587 O O . PHE A 1 75 ? -22.701 4.202 16.207 1.00 75.81 75 PHE A O 1
ATOM 594 N N . GLY A 1 76 ? -21.125 5.706 16.760 1.00 69.88 76 GLY A N 1
ATOM 595 C CA . GLY A 1 76 ? -21.270 5.528 18.208 1.00 69.88 76 GLY A CA 1
ATOM 596 C C . GLY A 1 76 ? -20.885 4.126 18.688 1.00 69.88 76 GLY A C 1
ATOM 597 O O . GLY A 1 76 ? -21.440 3.649 19.671 1.00 69.88 76 GLY A O 1
ATOM 598 N N . ARG A 1 77 ? -19.998 3.424 17.967 1.00 75.12 77 ARG A N 1
ATOM 599 C CA . ARG A 1 77 ? -19.593 2.041 18.267 1.00 75.12 77 ARG A CA 1
ATOM 600 C C . ARG A 1 77 ? -18.080 1.895 18.269 1.00 75.12 77 ARG A C 1
ATOM 602 O O . ARG A 1 77 ? -17.397 2.418 17.386 1.00 75.12 77 ARG A O 1
ATOM 609 N N . THR A 1 78 ? -17.564 1.169 19.250 1.00 79.00 78 THR A N 1
ATOM 610 C CA . THR A 1 78 ? -16.145 0.824 19.352 1.00 79.00 78 THR A CA 1
ATOM 611 C C . THR A 1 78 ? -15.801 -0.342 18.426 1.00 79.00 78 THR A C 1
ATOM 613 O O . THR A 1 78 ? -16.636 -1.185 18.099 1.00 79.00 78 THR A O 1
ATOM 616 N N . TYR A 1 79 ? -14.556 -0.374 17.956 1.00 82.88 79 TYR A N 1
ATOM 617 C CA . TYR A 1 79 ? -13.993 -1.532 17.268 1.00 82.88 79 TYR A CA 1
ATOM 618 C C . TYR A 1 79 ? -12.937 -2.181 18.162 1.00 82.88 79 TYR A C 1
ATOM 620 O O . TYR A 1 79 ? -12.255 -1.478 18.912 1.00 82.88 79 TYR A O 1
ATOM 628 N N . PRO A 1 80 ? -12.754 -3.505 18.063 1.00 86.38 80 PRO A N 1
ATOM 629 C CA . PRO A 1 80 ? -11.675 -4.179 18.765 1.00 86.38 80 PRO A CA 1
ATOM 630 C C . PRO A 1 80 ? -10.321 -3.766 18.172 1.00 86.38 80 PRO A C 1
ATOM 632 O O . PRO A 1 80 ? -10.006 -4.056 17.014 1.00 86.38 80 PRO A O 1
ATOM 635 N N . GLU A 1 81 ? -9.507 -3.105 18.994 1.00 86.06 81 GLU A N 1
ATOM 636 C CA . GLU A 1 81 ? -8.198 -2.556 18.621 1.00 86.06 81 GLU A CA 1
ATOM 637 C C . GLU A 1 81 ? -7.253 -3.630 18.055 1.00 86.06 81 GLU A C 1
ATOM 639 O O . GLU A 1 81 ? -6.584 -3.409 17.049 1.00 86.06 81 GLU A O 1
ATOM 644 N N . THR A 1 82 ? -7.257 -4.835 18.632 1.00 88.25 82 THR A N 1
ATOM 645 C CA . THR A 1 82 ? -6.422 -5.958 18.175 1.00 88.25 82 THR A CA 1
ATOM 646 C C . THR A 1 82 ? -6.732 -6.369 16.736 1.00 88.25 82 THR A C 1
ATOM 648 O O . THR A 1 82 ? -5.819 -6.659 15.963 1.00 88.25 82 THR A O 1
ATOM 651 N N . LEU A 1 83 ? -8.007 -6.350 16.332 1.00 88.50 83 LEU A N 1
ATOM 652 C CA . LEU A 1 83 ? -8.393 -6.699 14.965 1.00 88.50 83 LEU A CA 1
ATOM 653 C C . LEU A 1 83 ? -7.995 -5.613 13.963 1.00 88.50 83 LEU A C 1
ATOM 655 O O . LEU A 1 83 ? -7.601 -5.946 12.844 1.00 88.50 83 LEU A O 1
ATOM 659 N N . GLY A 1 84 ? -8.063 -4.342 14.372 1.00 89.25 84 GLY A N 1
ATOM 660 C CA . GLY A 1 84 ? -7.585 -3.207 13.580 1.00 89.25 84 GLY A CA 1
ATOM 661 C C . GLY A 1 84 ? -6.078 -3.276 13.323 1.00 89.25 84 GLY A C 1
ATOM 662 O O . GLY A 1 84 ? -5.635 -3.131 12.182 1.00 89.25 84 GLY A O 1
ATOM 663 N N . GLN A 1 85 ? -5.292 -3.611 14.348 1.00 91.75 85 GLN A N 1
ATOM 664 C CA . GLN A 1 85 ? -3.841 -3.789 14.221 1.00 91.75 85 GLN A CA 1
ATOM 665 C C . GLN A 1 85 ? -3.470 -4.988 13.337 1.00 91.75 85 GLN A C 1
ATOM 667 O O . GLN A 1 85 ? -2.575 -4.884 12.500 1.00 91.75 85 GLN A O 1
ATOM 672 N N . ILE A 1 86 ? -4.181 -6.115 13.461 1.00 94.06 86 ILE A N 1
ATOM 673 C CA . ILE A 1 86 ? -3.979 -7.276 12.577 1.00 94.06 86 ILE A CA 1
ATOM 674 C C . ILE A 1 86 ? -4.295 -6.908 11.122 1.00 94.06 86 ILE A C 1
ATOM 676 O O . ILE A 1 86 ? -3.543 -7.270 10.217 1.00 94.06 86 ILE A O 1
ATOM 680 N N . HIS A 1 87 ? -5.388 -6.177 10.885 1.00 94.75 87 HIS A N 1
ATOM 681 C CA . HIS A 1 87 ? -5.739 -5.706 9.547 1.00 94.75 87 HIS A CA 1
ATOM 682 C C . HIS A 1 87 ? -4.645 -4.802 8.956 1.00 94.75 87 HIS A C 1
ATOM 684 O O . HIS A 1 87 ? -4.278 -4.989 7.793 1.00 94.75 87 HIS A O 1
ATOM 690 N N . PHE A 1 88 ? -4.079 -3.892 9.759 1.00 94.81 88 PHE A N 1
ATOM 691 C CA . PHE A 1 88 ? -2.937 -3.072 9.355 1.00 94.81 88 PHE A CA 1
ATOM 692 C C . PHE A 1 88 ? -1.751 -3.931 8.905 1.00 94.81 88 PHE A C 1
ATOM 694 O O . PHE A 1 88 ? -1.289 -3.763 7.782 1.00 94.81 88 PHE A O 1
ATOM 701 N N . TRP A 1 89 ? -1.290 -4.880 9.725 1.00 95.31 89 TRP A N 1
ATOM 702 C CA . TRP A 1 89 ? -0.095 -5.668 9.402 1.00 95.31 89 TRP A CA 1
ATOM 703 C C . TRP A 1 89 ? -0.268 -6.555 8.170 1.00 95.31 89 TRP A C 1
ATOM 705 O O . TRP A 1 89 ? 0.612 -6.576 7.310 1.00 95.31 89 TRP A O 1
ATOM 715 N N . ILE A 1 90 ? -1.409 -7.241 8.040 1.00 95.38 90 ILE A N 1
ATOM 716 C CA . ILE A 1 90 ? -1.693 -8.070 6.857 1.00 95.38 90 ILE A CA 1
ATOM 717 C C . ILE A 1 90 ? -1.700 -7.199 5.599 1.00 95.38 90 ILE A C 1
ATOM 719 O O . ILE A 1 90 ? -1.070 -7.549 4.603 1.00 95.38 90 ILE A O 1
ATOM 723 N N . THR A 1 91 ? -2.379 -6.051 5.656 1.00 94.12 91 THR A N 1
ATOM 724 C CA . THR A 1 91 ? -2.458 -5.132 4.517 1.00 94.12 91 THR A CA 1
ATOM 725 C C . THR A 1 91 ? -1.082 -4.569 4.190 1.00 94.12 91 THR A C 1
ATOM 727 O O . THR A 1 91 ? -0.692 -4.612 3.033 1.00 94.12 91 THR A O 1
ATOM 730 N N . PHE A 1 92 ? -0.318 -4.119 5.191 1.00 94.38 92 PHE A N 1
ATOM 731 C CA . PHE A 1 92 ? 1.020 -3.549 5.032 1.00 94.38 92 PHE A CA 1
ATOM 732 C C . PHE A 1 92 ? 1.992 -4.521 4.359 1.00 94.38 92 PHE A C 1
ATOM 734 O O . PHE A 1 92 ? 2.652 -4.149 3.388 1.00 94.38 92 PHE A O 1
ATOM 741 N N . PHE A 1 93 ? 2.059 -5.773 4.813 1.00 94.88 93 PHE A N 1
ATOM 742 C CA . PHE A 1 93 ? 2.923 -6.764 4.172 1.00 94.88 93 PHE A CA 1
ATOM 743 C C . PHE A 1 93 ? 2.390 -7.204 2.804 1.00 94.88 93 PHE A C 1
ATOM 745 O O . PHE A 1 93 ? 3.180 -7.334 1.871 1.00 94.88 93 PHE A O 1
ATOM 752 N N . GLY A 1 94 ? 1.072 -7.366 2.649 1.00 94.81 94 GLY A N 1
ATOM 753 C CA . GLY A 1 94 ? 0.459 -7.761 1.378 1.00 94.81 94 GLY A CA 1
ATOM 754 C C . GLY A 1 94 ? 0.735 -6.766 0.251 1.00 94.81 94 GLY A C 1
ATOM 755 O O . GLY A 1 94 ? 1.209 -7.156 -0.819 1.00 94.81 94 GLY A O 1
ATOM 756 N N . VAL A 1 95 ? 0.525 -5.470 0.500 1.00 93.88 95 VAL A N 1
ATOM 757 C CA . VAL A 1 95 ? 0.753 -4.430 -0.518 1.00 93.88 95 VAL A CA 1
ATOM 758 C C . VAL A 1 95 ? 2.231 -4.294 -0.871 1.00 93.88 95 VAL A C 1
ATOM 760 O O . VAL A 1 95 ? 2.562 -4.207 -2.052 1.00 93.88 95 VAL A O 1
ATOM 763 N N . ASN A 1 96 ? 3.135 -4.359 0.112 1.00 93.94 96 ASN A N 1
ATOM 764 C CA . ASN A 1 96 ? 4.571 -4.301 -0.164 1.00 93.94 96 ASN A CA 1
ATOM 765 C C . ASN A 1 96 ? 5.024 -5.515 -0.977 1.00 93.94 96 ASN A C 1
ATOM 767 O O . ASN A 1 96 ? 5.730 -5.349 -1.965 1.00 93.94 96 ASN A O 1
ATOM 771 N N . LEU A 1 97 ? 4.562 -6.720 -0.640 1.00 94.75 97 LEU A N 1
ATOM 772 C CA . LEU A 1 97 ? 4.905 -7.919 -1.404 1.00 94.75 97 LEU A CA 1
ATOM 773 C C . LEU A 1 97 ? 4.326 -7.901 -2.827 1.00 94.75 97 LEU A C 1
ATOM 775 O O . LEU A 1 97 ? 4.926 -8.457 -3.740 1.00 94.75 97 LEU A O 1
ATOM 779 N N . THR A 1 98 ? 3.188 -7.231 -3.027 1.00 95.06 98 THR A N 1
ATOM 780 C CA . THR A 1 98 ? 2.565 -7.075 -4.350 1.00 95.06 98 THR A CA 1
ATOM 781 C C . THR A 1 98 ? 3.342 -6.089 -5.222 1.00 95.06 98 THR A C 1
ATOM 783 O O . THR A 1 98 ? 3.687 -6.403 -6.361 1.00 95.06 98 THR A O 1
ATOM 786 N N . PHE A 1 99 ? 3.608 -4.886 -4.709 1.00 94.31 99 PHE A N 1
ATOM 787 C CA . PHE A 1 99 ? 4.073 -3.762 -5.527 1.00 94.31 99 PHE A CA 1
ATOM 788 C C . PHE A 1 99 ? 5.591 -3.581 -5.523 1.00 94.31 99 PHE A C 1
ATOM 790 O O . PHE A 1 99 ? 6.136 -3.018 -6.471 1.00 94.31 99 PHE A O 1
ATOM 797 N N . PHE A 1 100 ? 6.302 -4.058 -4.499 1.00 94.12 100 PHE A N 1
ATOM 798 C CA . PHE A 1 100 ? 7.760 -3.945 -4.459 1.00 94.12 100 PHE A CA 1
ATOM 799 C C . PHE A 1 100 ? 8.438 -4.695 -5.623 1.00 94.12 100 PHE A C 1
ATOM 801 O O . PHE A 1 100 ? 9.248 -4.069 -6.312 1.00 94.12 100 PHE A O 1
ATOM 808 N N . PRO A 1 101 ? 8.061 -5.952 -5.956 1.00 94.81 101 PRO A N 1
ATOM 809 C CA . PRO A 1 101 ? 8.637 -6.678 -7.095 1.00 94.81 101 PRO A CA 1
ATOM 810 C C . PRO A 1 101 ? 8.447 -5.989 -8.450 1.00 94.81 101 PRO A C 1
ATOM 812 O O . PRO A 1 101 ? 9.268 -6.162 -9.350 1.00 94.81 101 PRO A O 1
ATOM 815 N N . MET A 1 102 ? 7.393 -5.177 -8.601 1.00 94.62 102 MET A N 1
ATOM 816 C CA . MET A 1 102 ? 7.118 -4.465 -9.852 1.00 94.62 102 MET A CA 1
ATOM 817 C C . MET A 1 102 ? 8.209 -3.444 -10.202 1.00 94.62 102 MET A C 1
ATOM 819 O O . MET A 1 102 ? 8.441 -3.195 -11.383 1.00 94.62 102 MET A O 1
ATOM 823 N N . HIS A 1 103 ? 8.935 -2.901 -9.216 1.00 94.25 103 HIS A N 1
ATOM 824 C CA . HIS A 1 103 ? 10.082 -2.029 -9.491 1.00 94.25 103 HIS A CA 1
ATOM 825 C C . HIS A 1 103 ? 11.207 -2.792 -10.192 1.00 94.25 103 HIS A C 1
ATOM 827 O O . HIS A 1 103 ? 11.758 -2.292 -11.168 1.00 94.25 103 HIS A O 1
ATOM 833 N N . PHE A 1 104 ? 11.517 -4.012 -9.741 1.00 94.25 104 PHE A N 1
ATOM 834 C CA . PHE A 1 104 ? 12.536 -4.844 -10.386 1.00 94.25 104 PHE A CA 1
ATOM 835 C C . PHE A 1 104 ? 12.104 -5.280 -11.785 1.00 94.25 104 PHE A C 1
ATOM 837 O O . PHE A 1 104 ? 12.908 -5.203 -12.710 1.00 94.25 104 PHE A O 1
ATOM 844 N N . LEU A 1 105 ? 10.828 -5.642 -11.963 1.00 92.75 105 LEU A N 1
ATOM 845 C CA . LEU A 1 105 ? 10.256 -5.937 -13.282 1.00 92.75 105 LEU A CA 1
ATOM 846 C C . LEU A 1 105 ? 10.389 -4.746 -14.240 1.00 92.75 105 LEU A C 1
ATOM 848 O O . LEU A 1 105 ? 10.818 -4.907 -15.383 1.00 92.75 105 LEU A O 1
ATOM 852 N N . GLY A 1 106 ? 10.086 -3.544 -13.751 1.00 92.62 106 GLY A N 1
ATOM 853 C CA . GLY A 1 106 ? 10.225 -2.306 -14.508 1.00 92.62 106 GLY A CA 1
ATOM 854 C C . GLY A 1 106 ? 11.665 -1.987 -14.901 1.00 92.62 106 GLY A C 1
ATOM 855 O O . GLY A 1 106 ? 11.932 -1.710 -16.065 1.00 92.62 106 GLY A O 1
ATOM 856 N N . LEU A 1 107 ? 12.606 -2.110 -13.959 1.00 92.19 107 LEU A N 1
ATOM 857 C CA . LEU A 1 107 ? 14.039 -1.926 -14.223 1.00 92.19 107 LEU A CA 1
ATOM 858 C C . LEU A 1 107 ? 14.595 -2.965 -15.210 1.00 92.19 107 LEU A C 1
ATOM 860 O O . LEU A 1 107 ? 15.533 -2.674 -15.944 1.00 92.19 107 LEU A O 1
ATOM 864 N N . SER A 1 108 ? 14.008 -4.163 -15.247 1.00 91.94 108 SER A N 1
ATOM 865 C CA . SER A 1 108 ? 14.345 -5.213 -16.215 1.00 91.94 108 SER A CA 1
ATOM 866 C C . SER A 1 108 ? 13.636 -5.070 -17.572 1.00 91.94 108 SER A C 1
ATOM 868 O O . SER A 1 108 ? 13.749 -5.956 -18.420 1.00 91.94 108 SER A O 1
ATOM 870 N N . GLY A 1 109 ? 12.898 -3.973 -17.779 1.00 91.06 109 GLY A N 1
ATOM 871 C CA . GLY A 1 109 ? 12.279 -3.624 -19.057 1.00 91.06 109 GLY A CA 1
ATOM 872 C C . GLY A 1 109 ? 10.946 -4.314 -19.352 1.00 91.06 109 GLY A C 1
ATOM 873 O O . GLY A 1 109 ? 10.520 -4.307 -20.503 1.00 91.06 109 GLY A O 1
ATOM 874 N N . MET A 1 110 ? 10.272 -4.910 -18.359 1.00 92.06 110 MET A N 1
ATOM 875 C CA . MET A 1 110 ? 8.967 -5.540 -18.588 1.00 92.06 110 MET A CA 1
ATOM 876 C C . MET A 1 110 ? 7.931 -4.468 -18.981 1.00 92.06 110 MET A C 1
ATOM 878 O O . MET A 1 110 ? 7.641 -3.583 -18.160 1.00 92.06 110 MET A O 1
ATOM 882 N N . PRO A 1 111 ? 7.348 -4.530 -20.195 1.00 91.69 111 PRO A N 1
ATOM 883 C CA . PRO A 1 111 ? 6.344 -3.569 -20.624 1.00 91.69 111 PRO A CA 1
ATOM 884 C C . PRO A 1 111 ? 5.025 -3.830 -19.897 1.00 91.69 111 PRO A C 1
ATOM 886 O O . PRO A 1 111 ? 4.707 -4.956 -19.519 1.00 91.69 111 PRO A O 1
ATOM 889 N N . ARG A 1 112 ? 4.234 -2.783 -19.685 1.00 92.56 112 ARG A N 1
ATOM 890 C CA . ARG A 1 112 ? 2.900 -2.883 -19.081 1.00 92.56 112 ARG A CA 1
ATOM 891 C C . ARG A 1 112 ? 1.865 -3.397 -20.087 1.00 92.56 112 ARG A C 1
ATOM 893 O O . ARG A 1 112 ? 2.026 -3.235 -21.290 1.00 92.56 112 ARG A O 1
ATOM 900 N N . ARG A 1 113 ? 0.733 -3.902 -19.579 1.00 90.06 113 ARG A N 1
ATOM 901 C CA . ARG A 1 113 ? -0.471 -4.267 -20.368 1.00 90.06 113 ARG A CA 1
ATOM 902 C C . ARG A 1 113 ? -0.265 -5.403 -21.380 1.00 90.06 113 ARG A C 1
ATOM 904 O O . ARG A 1 113 ? -0.994 -5.484 -22.364 1.00 90.06 113 ARG A O 1
ATOM 911 N N . ILE A 1 114 ? 0.681 -6.293 -21.110 1.00 87.56 114 ILE A N 1
ATOM 912 C CA . ILE A 1 114 ? 0.848 -7.550 -21.838 1.00 87.56 114 ILE A CA 1
ATOM 913 C C . ILE A 1 114 ? 0.224 -8.697 -21.031 1.00 87.56 114 ILE A C 1
ATOM 915 O O . ILE A 1 114 ? 0.435 -8.761 -19.819 1.00 87.56 114 ILE A O 1
ATOM 919 N N . PRO A 1 115 ? -0.579 -9.572 -21.661 1.00 86.31 115 PRO A N 1
ATOM 920 C CA . PRO A 1 115 ? -1.182 -10.710 -20.971 1.00 86.31 115 PRO A CA 1
ATOM 921 C C . PRO A 1 115 ? -0.179 -11.837 -20.692 1.00 86.31 115 PRO A C 1
ATOM 923 O O . PRO A 1 115 ? -0.405 -12.620 -19.777 1.00 86.31 115 PRO A O 1
ATOM 926 N N . ASP A 1 116 ? 0.907 -11.910 -21.464 1.00 88.38 116 ASP A N 1
ATOM 927 C CA . ASP A 1 116 ? 1.936 -12.944 -21.370 1.00 88.38 116 ASP A CA 1
ATOM 928 C C . ASP A 1 116 ? 3.332 -12.310 -21.390 1.00 88.38 116 ASP A C 1
ATOM 930 O O . ASP A 1 116 ? 3.513 -11.224 -21.956 1.00 88.38 116 ASP A O 1
ATOM 934 N N . TYR A 1 117 ? 4.303 -12.955 -20.748 1.00 90.56 117 TYR A N 1
ATOM 935 C CA . TYR A 1 117 ? 5.641 -12.417 -20.524 1.00 90.56 117 TYR A CA 1
ATOM 936 C C . TYR A 1 117 ? 6.732 -13.491 -20.653 1.00 90.56 117 TYR A C 1
ATOM 938 O O . TYR A 1 117 ? 6.498 -14.653 -20.339 1.00 90.56 117 TYR A O 1
ATOM 946 N N . PRO A 1 118 ? 7.959 -13.111 -21.055 1.00 91.00 118 PRO A N 1
ATOM 947 C CA . PRO A 1 118 ? 9.098 -14.025 -21.056 1.00 91.00 118 PRO A CA 1
ATOM 948 C C . PRO A 1 118 ? 9.363 -14.672 -19.688 1.00 91.00 118 PRO A C 1
ATOM 950 O O . PRO A 1 118 ? 9.278 -14.002 -18.654 1.00 91.00 118 PRO A O 1
ATOM 953 N N . ASP A 1 119 ? 9.805 -15.933 -19.688 1.00 91.38 119 ASP A N 1
ATOM 954 C CA . ASP A 1 119 ? 10.076 -16.730 -18.476 1.00 91.38 119 ASP A CA 1
ATOM 955 C C . ASP A 1 119 ? 11.027 -16.048 -17.477 1.00 91.38 119 ASP A C 1
ATOM 957 O O . ASP A 1 119 ? 10.922 -16.251 -16.266 1.00 91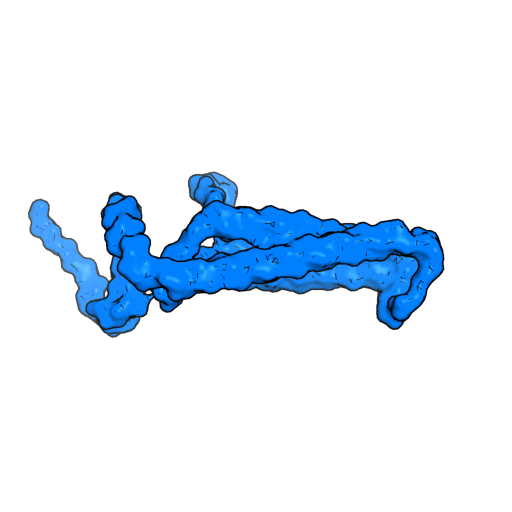.38 119 ASP A O 1
ATOM 961 N N . ALA A 1 120 ? 11.916 -15.172 -17.959 1.00 90.38 120 ALA A N 1
ATOM 962 C CA . ALA A 1 120 ? 12.821 -14.378 -17.128 1.00 90.38 120 ALA A CA 1
ATOM 963 C C . ALA A 1 120 ? 12.091 -13.508 -16.082 1.00 90.38 120 ALA A C 1
ATOM 965 O O . ALA A 1 120 ? 12.649 -13.212 -15.024 1.00 90.38 120 ALA A O 1
ATOM 966 N N . TYR A 1 121 ? 10.839 -13.122 -16.342 1.00 92.38 121 TYR A N 1
ATOM 967 C CA . TYR A 1 121 ? 10.027 -12.298 -15.443 1.00 92.38 121 TYR A CA 1
ATOM 968 C C . TYR A 1 121 ? 9.107 -13.116 -14.526 1.00 92.38 121 TYR A C 1
ATOM 970 O O . TYR A 1 121 ? 8.442 -12.543 -13.655 1.00 92.38 121 TYR A O 1
ATOM 978 N N . ALA A 1 122 ? 9.059 -14.444 -14.676 1.00 92.06 122 ALA A N 1
ATOM 979 C CA . ALA A 1 122 ? 8.112 -15.292 -13.956 1.00 92.06 122 ALA A CA 1
ATOM 980 C C . ALA A 1 122 ? 8.298 -15.244 -12.431 1.00 92.06 122 ALA A C 1
ATOM 982 O O . ALA A 1 122 ? 7.312 -15.203 -11.698 1.00 92.06 122 ALA A O 1
ATOM 983 N N . GLY A 1 123 ? 9.542 -15.175 -11.942 1.00 92.94 123 GLY A N 1
ATOM 984 C CA . GLY A 1 123 ? 9.829 -15.159 -10.503 1.00 92.94 123 GLY A CA 1
ATOM 985 C C . GLY A 1 123 ? 9.201 -13.966 -9.773 1.00 92.94 123 GLY A C 1
ATOM 986 O O . GLY A 1 123 ? 8.473 -14.136 -8.793 1.00 92.94 123 GLY A O 1
ATOM 987 N N . TRP A 1 124 ? 9.421 -12.749 -10.278 1.00 93.62 124 TRP A N 1
ATOM 988 C CA . TRP A 1 124 ? 8.870 -11.535 -9.667 1.00 93.62 124 TRP A CA 1
ATOM 989 C C . TRP A 1 124 ? 7.350 -11.421 -9.837 1.00 93.62 124 TRP A C 1
ATOM 991 O O . TRP A 1 124 ? 6.674 -10.955 -8.917 1.00 93.62 124 TRP A O 1
ATOM 1001 N N . ASN A 1 125 ? 6.798 -11.894 -10.961 1.00 93.31 125 ASN A N 1
ATOM 1002 C CA . ASN A 1 125 ? 5.347 -11.949 -11.166 1.00 93.31 125 ASN A CA 1
ATOM 1003 C C . ASN A 1 125 ? 4.665 -12.953 -10.224 1.00 93.31 125 ASN A C 1
ATOM 1005 O O . ASN A 1 125 ? 3.602 -12.651 -9.676 1.00 93.31 125 ASN A O 1
ATOM 1009 N N . ALA A 1 126 ? 5.287 -14.106 -9.957 1.00 94.19 126 ALA A N 1
ATOM 1010 C CA . ALA A 1 126 ? 4.785 -15.068 -8.977 1.00 94.19 126 ALA A CA 1
ATOM 1011 C C . ALA A 1 126 ? 4.759 -14.470 -7.560 1.00 94.19 126 ALA A C 1
ATOM 1013 O O . ALA A 1 126 ? 3.760 -14.605 -6.849 1.00 94.19 126 ALA A O 1
ATOM 1014 N N . LEU A 1 127 ? 5.813 -13.742 -7.171 1.00 94.62 127 LEU A N 1
ATOM 1015 C CA . LEU A 1 127 ? 5.875 -13.067 -5.872 1.00 94.62 127 LEU A CA 1
ATOM 1016 C C . LEU A 1 127 ? 4.815 -11.962 -5.744 1.00 94.62 127 LEU A C 1
ATOM 1018 O O . LEU A 1 127 ? 4.117 -11.889 -4.731 1.00 94.62 127 LEU A O 1
ATOM 1022 N N . SER A 1 128 ? 4.654 -11.147 -6.791 1.00 94.38 128 SER A N 1
ATOM 1023 C CA . SER A 1 128 ? 3.628 -10.100 -6.847 1.00 94.38 128 SER A CA 1
ATOM 1024 C C . SER A 1 128 ? 2.215 -10.692 -6.749 1.00 94.38 128 SER A C 1
ATOM 1026 O O . SER A 1 128 ? 1.385 -10.214 -5.972 1.00 94.38 128 SER A O 1
ATOM 1028 N N . SER A 1 129 ? 1.968 -11.805 -7.446 1.00 94.38 129 SER A N 1
ATOM 1029 C CA . SER A 1 129 ? 0.697 -12.536 -7.394 1.00 94.38 129 SER A CA 1
ATOM 1030 C C . SER A 1 129 ? 0.417 -13.082 -5.995 1.00 94.38 129 SER A C 1
ATOM 1032 O O . SER A 1 129 ? -0.688 -12.916 -5.478 1.00 94.38 129 SER A O 1
ATOM 1034 N N . PHE A 1 130 ? 1.420 -13.665 -5.335 1.00 95.81 130 PHE A N 1
ATOM 1035 C CA . PHE A 1 130 ? 1.296 -14.131 -3.955 1.00 95.81 130 PHE A CA 1
ATOM 1036 C C . PHE A 1 130 ? 0.975 -12.985 -2.981 1.00 95.81 130 PHE A C 1
ATOM 1038 O O . PHE A 1 130 ? 0.058 -13.105 -2.164 1.00 95.81 130 PHE A O 1
ATOM 1045 N N . GLY A 1 131 ? 1.647 -11.838 -3.122 1.00 94.38 131 GLY A N 1
ATOM 1046 C CA . GLY A 1 131 ? 1.322 -10.624 -2.370 1.00 94.38 131 GLY A CA 1
ATOM 1047 C C . GLY A 1 131 ? -0.124 -10.164 -2.572 1.00 94.38 131 GLY A C 1
ATOM 1048 O O . GLY A 1 131 ? -0.788 -9.772 -1.607 1.00 94.38 131 GLY A O 1
ATOM 1049 N N . SER A 1 132 ? -0.650 -10.270 -3.797 1.00 93.81 132 SER A N 1
ATOM 1050 C CA . SER A 1 132 ? -2.024 -9.856 -4.100 1.00 93.81 132 SER A CA 1
ATOM 1051 C C . SER A 1 132 ? -3.064 -10.690 -3.341 1.00 93.81 132 SER A C 1
ATOM 1053 O O . SER A 1 132 ? -4.017 -10.132 -2.791 1.00 93.81 132 SER A O 1
ATOM 1055 N N . TYR A 1 133 ? -2.840 -12.001 -3.192 1.00 95.56 133 TYR A N 1
ATOM 1056 C CA . TYR A 1 133 ? -3.702 -12.861 -2.378 1.00 95.56 133 TYR A CA 1
ATOM 1057 C C . TYR A 1 133 ? -3.691 -12.444 -0.901 1.00 95.56 133 TYR A C 1
ATOM 1059 O O . TYR A 1 133 ? -4.745 -12.418 -0.260 1.00 95.56 133 TYR A O 1
ATOM 1067 N N . ILE A 1 134 ? -2.533 -12.043 -0.364 1.00 95.56 134 ILE A N 1
ATOM 1068 C CA . ILE A 1 134 ? -2.430 -11.522 1.010 1.00 95.56 134 ILE A CA 1
ATOM 1069 C C . ILE A 1 134 ? -3.205 -10.205 1.148 1.00 95.56 134 ILE A C 1
ATOM 1071 O O . ILE A 1 134 ? -3.950 -10.028 2.113 1.00 95.56 134 ILE A O 1
ATOM 1075 N N . SER A 1 135 ? -3.104 -9.304 0.168 1.00 92.94 135 SER A N 1
ATOM 1076 C CA . SER A 1 135 ? -3.881 -8.056 0.128 1.00 92.94 135 SER A CA 1
ATOM 1077 C C . SER A 1 135 ? -5.395 -8.311 0.131 1.00 92.94 135 SER A C 1
ATOM 1079 O O . SER A 1 135 ? -6.131 -7.640 0.858 1.00 92.94 135 SER A O 1
ATOM 1081 N N . VAL A 1 136 ? -5.870 -9.327 -0.602 1.00 94.56 136 VAL A N 1
ATOM 1082 C CA . VAL A 1 136 ? -7.284 -9.750 -0.582 1.00 94.56 136 VAL A CA 1
ATOM 1083 C C . VAL A 1 136 ? -7.696 -10.242 0.808 1.00 94.56 136 VAL A C 1
ATOM 1085 O O . VAL 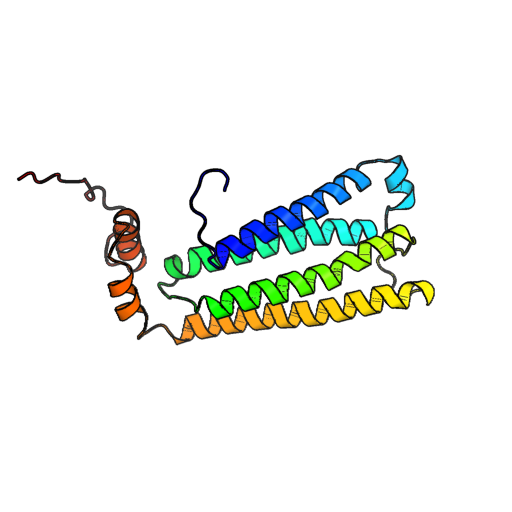A 1 136 ? -8.770 -9.881 1.297 1.00 94.56 136 VAL A O 1
ATOM 1088 N N . VAL A 1 137 ? -6.839 -11.006 1.492 1.00 95.12 137 VAL A N 1
ATOM 1089 C CA . VAL A 1 137 ? -7.069 -11.397 2.895 1.00 95.12 137 VAL A CA 1
ATOM 1090 C C . VAL A 1 137 ? -7.110 -10.165 3.811 1.00 95.12 137 VAL A C 1
ATOM 1092 O O . VAL A 1 137 ? -7.957 -10.102 4.706 1.00 95.12 137 VAL A O 1
ATOM 1095 N N . GLY A 1 138 ? -6.268 -9.159 3.560 1.00 92.81 138 GLY A N 1
ATOM 1096 C CA . GLY A 1 138 ? -6.286 -7.866 4.250 1.00 92.81 138 GLY A CA 1
ATOM 1097 C C . GLY A 1 138 ? -7.637 -7.157 4.125 1.00 92.81 138 GLY A C 1
ATOM 1098 O O . GLY A 1 138 ? -8.248 -6.818 5.141 1.00 92.81 138 GLY A O 1
ATOM 1099 N N . ILE A 1 139 ? -8.160 -7.019 2.904 1.00 93.31 139 ILE A N 1
ATOM 1100 C CA . ILE A 1 139 ? -9.481 -6.420 2.637 1.00 93.31 139 ILE A CA 1
ATOM 1101 C C . ILE A 1 139 ? -10.604 -7.251 3.269 1.00 93.31 139 ILE A C 1
ATOM 1103 O O . ILE A 1 139 ? -11.503 -6.707 3.911 1.00 93.31 139 ILE A O 1
ATOM 1107 N N . ARG A 1 140 ? -10.550 -8.584 3.168 1.00 93.75 140 ARG A N 1
ATOM 1108 C CA . ARG A 1 140 ? -11.510 -9.455 3.861 1.00 93.75 140 ARG A CA 1
ATOM 1109 C C . ARG A 1 140 ? -11.498 -9.192 5.368 1.00 93.75 140 ARG A C 1
ATOM 1111 O O . ARG A 1 140 ? -12.558 -9.152 5.993 1.00 93.75 140 ARG A O 1
ATOM 1118 N N . ARG A 1 141 ? -10.317 -8.983 5.961 1.00 92.81 141 ARG A N 1
ATOM 1119 C CA . ARG A 1 141 ? -10.186 -8.675 7.389 1.00 92.81 141 ARG A CA 1
ATOM 1120 C C . ARG A 1 141 ? -10.823 -7.336 7.751 1.00 92.81 141 ARG A C 1
ATOM 1122 O O . ARG A 1 141 ? -11.471 -7.272 8.793 1.00 92.81 141 ARG A O 1
ATOM 1129 N N . PHE A 1 142 ? -10.717 -6.324 6.889 1.00 92.62 142 PHE A N 1
ATOM 1130 C CA . PHE A 1 142 ? -11.418 -5.047 7.061 1.00 92.62 142 PHE A CA 1
ATOM 1131 C C . PHE A 1 142 ? -12.932 -5.247 7.189 1.00 92.62 142 PHE A C 1
ATOM 1133 O O . PHE A 1 142 ? -13.528 -4.810 8.171 1.00 92.62 142 PHE A O 1
ATOM 1140 N N . PHE A 1 143 ? -13.549 -5.990 6.264 1.00 92.88 143 PHE A N 1
ATOM 1141 C CA . PHE A 1 143 ? -14.991 -6.257 6.316 1.00 92.88 143 PHE A CA 1
ATOM 1142 C C . PHE A 1 143 ? -15.416 -7.026 7.569 1.00 92.88 143 PHE A C 1
ATOM 1144 O O . PHE A 1 143 ? -16.479 -6.750 8.119 1.00 92.88 143 PHE A O 1
ATOM 1151 N N . VAL A 1 144 ? -14.580 -7.940 8.071 1.00 91.50 144 VAL A N 1
ATOM 1152 C CA . VAL A 1 144 ? -14.839 -8.614 9.353 1.00 91.50 144 VAL A CA 1
ATOM 1153 C C . VAL A 1 144 ? -14.849 -7.614 10.511 1.00 91.50 144 VAL A C 1
ATOM 1155 O O . VAL A 1 144 ? -15.725 -7.700 11.367 1.00 91.50 144 VAL A O 1
ATOM 1158 N N . VAL A 1 145 ? -13.927 -6.645 10.534 1.00 90.12 145 VAL A N 1
ATOM 1159 C CA . VAL A 1 145 ? -13.930 -5.594 11.566 1.00 90.12 145 VAL A CA 1
ATOM 1160 C C . VAL A 1 145 ? -15.198 -4.751 11.477 1.00 90.12 145 VAL A C 1
ATOM 1162 O O . VAL A 1 145 ? -15.857 -4.556 12.492 1.00 90.12 145 VAL A O 1
ATOM 1165 N N . VAL A 1 146 ? -15.592 -4.328 10.273 1.00 89.69 146 VAL A N 1
ATOM 1166 C CA . VAL A 1 146 ? -16.835 -3.570 10.059 1.00 89.69 146 VAL A CA 1
ATOM 1167 C C . VAL A 1 146 ? -18.058 -4.361 10.532 1.00 89.69 146 VAL A C 1
ATOM 1169 O O . VAL A 1 146 ? -18.895 -3.818 11.252 1.00 89.69 146 VAL A O 1
ATOM 1172 N N . ALA A 1 147 ? -18.149 -5.649 10.187 1.00 88.38 147 ALA A N 1
ATOM 1173 C CA . ALA A 1 147 ? -19.255 -6.511 10.595 1.00 88.38 147 ALA A CA 1
ATOM 1174 C C . ALA A 1 147 ? -19.335 -6.654 12.124 1.00 88.38 147 ALA A C 1
ATOM 1176 O O . ALA A 1 147 ? -20.411 -6.492 12.697 1.00 88.38 147 ALA A O 1
ATOM 1177 N N . ILE A 1 148 ? -18.200 -6.872 12.792 1.00 85.88 148 ILE A N 1
ATOM 1178 C CA . ILE A 1 148 ? -18.122 -6.975 14.256 1.00 85.88 148 ILE A CA 1
ATOM 1179 C C . ILE A 1 148 ? -18.500 -5.646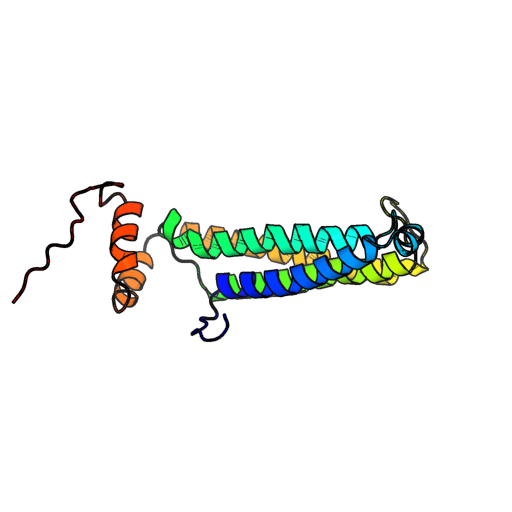 14.923 1.00 85.88 148 ILE A C 1
ATOM 1181 O O . ILE A 1 148 ? -19.330 -5.615 15.830 1.00 85.88 148 ILE A O 1
ATOM 1185 N N . THR A 1 149 ? -17.966 -4.526 14.437 1.00 84.06 149 THR A N 1
ATOM 1186 C CA . THR A 1 149 ? -18.349 -3.191 14.920 1.00 84.06 149 THR A CA 1
ATOM 1187 C C . THR A 1 149 ? -19.837 -2.920 14.696 1.00 84.06 149 THR A C 1
ATOM 1189 O O . THR A 1 149 ? -20.465 -2.218 15.485 1.00 84.06 149 THR A O 1
ATOM 1192 N N . SER A 1 150 ? -20.443 -3.497 13.655 1.00 80.94 150 SER A N 1
ATOM 1193 C CA . SER A 1 150 ? -21.878 -3.367 13.407 1.00 80.94 150 SER A CA 1
ATOM 1194 C C . SER A 1 150 ? -22.754 -4.255 14.309 1.00 80.94 150 SER A C 1
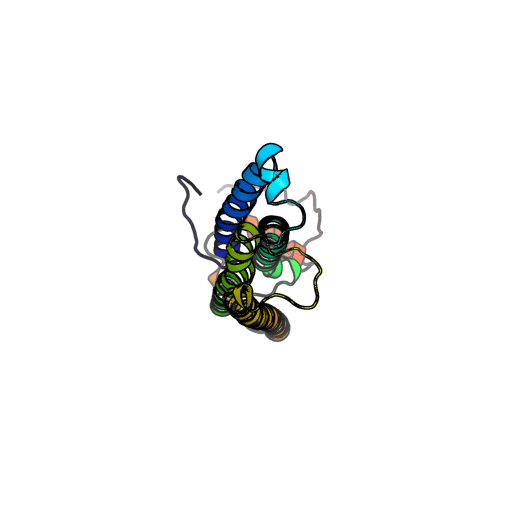ATOM 1196 O O . SER A 1 150 ? -23.891 -3.879 14.596 1.00 80.94 150 SER A O 1
ATOM 1198 N N . SER A 1 151 ? -22.244 -5.392 14.789 1.00 78.69 151 SER A N 1
ATOM 1199 C CA . SER A 1 151 ? -23.009 -6.354 15.593 1.00 78.69 151 SER A CA 1
ATOM 1200 C C . SER A 1 151 ? -22.878 -6.144 17.106 1.00 78.69 151 SER A C 1
ATOM 1202 O O . SER A 1 151 ? -23.824 -6.422 17.836 1.00 78.69 151 SER A O 1
ATOM 1204 N N . ILE A 1 152 ? -21.760 -5.592 17.592 1.00 65.69 152 ILE A N 1
ATOM 1205 C CA . ILE A 1 152 ? -21.480 -5.394 19.034 1.00 65.69 152 ILE A CA 1
ATOM 1206 C C . ILE A 1 152 ? -22.228 -4.184 19.650 1.00 65.69 152 ILE A C 1
ATOM 1208 O O . ILE A 1 152 ? -22.132 -3.905 20.844 1.00 65.69 152 ILE A O 1
ATOM 1212 N N . GLY A 1 153 ? -23.058 -3.487 18.871 1.00 52.94 153 GLY A N 1
ATOM 1213 C CA . GLY A 1 153 ? -23.653 -2.185 19.195 1.00 52.94 153 GLY A CA 1
ATOM 1214 C C . GLY A 1 153 ? -24.630 -2.063 20.378 1.00 52.94 153 GLY A C 1
ATOM 1215 O O . GLY A 1 153 ? -25.388 -1.099 20.369 1.00 52.94 153 GLY A O 1
ATOM 1216 N N . SER A 1 154 ? -24.647 -2.959 21.375 1.00 50.22 154 SER A N 1
ATOM 1217 C CA . SER A 1 154 ? -25.562 -2.838 22.527 1.00 50.22 154 SER A CA 1
ATOM 1218 C C . SER A 1 154 ? -24.949 -2.973 23.929 1.00 50.22 154 SER A C 1
ATOM 1220 O O . SER A 1 154 ? -25.560 -2.449 24.853 1.00 50.22 154 SER A O 1
ATOM 1222 N N . MET A 1 155 ? -23.795 -3.625 24.142 1.00 42.16 155 MET A N 1
ATOM 1223 C CA . MET A 1 155 ? -23.330 -3.925 25.519 1.00 42.16 155 MET A CA 1
ATOM 1224 C C . MET A 1 155 ? -22.003 -3.249 25.906 1.00 42.16 155 MET A C 1
ATOM 1226 O O . MET A 1 155 ? -21.823 -2.849 27.053 1.00 42.16 155 MET A O 1
ATOM 1230 N N . GLU A 1 156 ? -21.087 -3.044 24.955 1.00 52.97 156 GLU A N 1
ATOM 1231 C CA . GLU A 1 156 ? -19.768 -2.449 25.235 1.00 52.97 156 GLU A CA 1
ATOM 1232 C C . GLU A 1 156 ? -19.825 -0.913 25.351 1.00 52.97 156 GLU A C 1
ATOM 1234 O O . GLU A 1 156 ? -19.073 -0.317 26.117 1.00 52.97 156 GLU A O 1
ATOM 1239 N N . ASN A 1 157 ? -20.789 -0.271 24.680 1.00 51.62 157 ASN A N 1
ATOM 1240 C CA . ASN A 1 157 ? -21.000 1.180 24.731 1.00 51.62 157 ASN A CA 1
ATOM 1241 C C . ASN A 1 157 ? -21.299 1.705 26.147 1.00 51.62 157 ASN A C 1
ATOM 1243 O O . ASN A 1 157 ? -20.965 2.846 26.443 1.00 51.62 157 ASN A O 1
ATOM 1247 N N . LEU A 1 158 ? -21.890 0.893 27.031 1.00 48.94 158 LEU A N 1
ATOM 1248 C CA . LEU A 1 158 ? -22.147 1.278 28.425 1.00 48.94 158 LEU A CA 1
ATOM 1249 C C . LEU A 1 158 ? -20.892 1.161 29.299 1.00 48.94 158 LEU A C 1
ATOM 1251 O O . LEU A 1 158 ? -20.627 2.044 30.107 1.00 48.94 158 LEU A O 1
ATOM 1255 N N . LEU A 1 159 ? -20.086 0.115 29.112 1.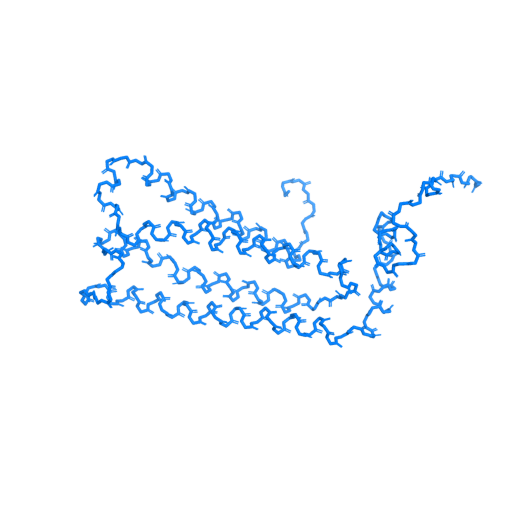00 49.78 159 LEU A N 1
ATOM 1256 C CA . LEU A 1 159 ? -18.896 -0.129 29.934 1.00 49.78 159 LEU A CA 1
ATOM 1257 C C . LEU A 1 159 ? -17.701 0.724 29.485 1.00 49.78 159 LEU A C 1
ATOM 1259 O O . LEU A 1 159 ? -17.016 1.321 30.312 1.00 49.78 159 LEU A O 1
ATOM 1263 N N . HIS A 1 160 ? -17.504 0.875 28.175 1.00 53.22 160 HIS A N 1
ATOM 1264 C CA . HIS A 1 160 ? -16.410 1.663 27.602 1.00 53.22 160 HIS A CA 1
ATOM 1265 C C . HIS A 1 160 ? -16.654 3.182 27.693 1.00 53.22 160 HIS A C 1
ATOM 1267 O O . HIS A 1 160 ? -15.708 3.973 27.627 1.00 53.22 160 HIS A O 1
ATOM 1273 N N . SER A 1 161 ? -17.920 3.584 27.866 1.00 50.22 161 SER A N 1
ATOM 1274 C CA . SER A 1 161 ? -18.317 4.932 28.273 1.00 50.22 161 SER A CA 1
ATOM 1275 C C . SER A 1 161 ? -17.833 5.223 29.698 1.00 50.22 161 SER A C 1
ATOM 1277 O O . SER A 1 161 ? -17.196 6.244 29.919 1.00 50.22 161 SER A O 1
ATOM 1279 N N . LEU A 1 162 ? -18.039 4.312 30.654 1.00 48.78 162 LEU A N 1
ATOM 1280 C CA . LEU A 1 162 ? -17.639 4.523 32.052 1.00 48.78 162 LEU A CA 1
ATOM 1281 C C . LEU A 1 162 ? -16.115 4.526 32.262 1.00 48.78 162 LEU A C 1
ATOM 1283 O O . LEU A 1 162 ? -15.630 5.303 33.080 1.00 48.78 162 LEU A O 1
ATOM 1287 N N . ASP A 1 163 ? -15.361 3.738 31.493 1.00 52.41 163 ASP A N 1
ATOM 1288 C CA . ASP A 1 163 ? -13.900 3.620 31.656 1.00 52.41 163 ASP A CA 1
ATOM 1289 C C . ASP A 1 163 ? -13.109 4.786 31.011 1.00 52.41 163 ASP A C 1
ATOM 1291 O O . ASP A 1 163 ? -12.029 5.160 31.461 1.00 52.41 163 ASP A O 1
ATOM 1295 N N . ASN A 1 164 ? -13.666 5.447 29.983 1.00 47.47 164 ASN A N 1
ATOM 1296 C CA . ASN A 1 164 ? -13.015 6.576 29.293 1.00 47.47 164 ASN A CA 1
ATOM 1297 C C . ASN A 1 164 ? -13.345 7.967 29.873 1.00 47.47 164 ASN A C 1
ATOM 1299 O O . ASN A 1 164 ? -12.775 8.963 29.416 1.00 47.47 164 ASN A O 1
ATOM 1303 N N . TYR A 1 165 ? -14.242 8.086 30.859 1.00 49.09 165 TYR A N 1
ATOM 1304 C CA . TYR A 1 165 ? -14.676 9.389 31.397 1.00 49.09 165 TYR A CA 1
ATOM 1305 C C . TYR A 1 165 ? -13.721 10.025 32.422 1.00 49.09 165 TYR A C 1
ATOM 1307 O O . TYR A 1 165 ? -14.097 10.949 33.142 1.00 49.09 165 TYR A O 1
ATOM 1315 N N . GLY A 1 166 ? -12.462 9.587 32.461 1.00 43.19 166 GLY A N 1
ATOM 1316 C CA . GLY A 1 166 ? -11.454 10.135 33.365 1.00 43.19 166 GLY A CA 1
ATOM 1317 C C . GLY A 1 166 ? -10.743 11.411 32.896 1.00 43.19 166 GLY A C 1
ATOM 1318 O O . GLY A 1 166 ? -10.272 12.152 33.754 1.00 43.19 166 GLY A O 1
ATOM 1319 N N . THR A 1 167 ? -10.594 11.694 31.588 1.00 47.28 167 THR A N 1
ATOM 1320 C CA . THR A 1 167 ? -9.481 12.598 31.184 1.00 47.28 167 THR A CA 1
ATOM 1321 C C . THR A 1 167 ? -9.651 13.567 30.002 1.00 47.28 167 THR A C 1
ATOM 1323 O O . THR A 1 167 ? -8.734 14.356 29.788 1.00 47.28 167 THR A O 1
ATOM 1326 N N . ASP A 1 168 ? -10.770 13.649 29.268 1.00 43.28 168 ASP A N 1
ATOM 1327 C CA . ASP A 1 168 ? -10.907 14.704 28.232 1.00 43.28 168 ASP A CA 1
ATOM 1328 C C . ASP A 1 168 ? -12.339 15.245 28.075 1.00 43.28 168 ASP A C 1
ATOM 1330 O O . ASP A 1 168 ? -13.206 14.665 27.414 1.00 43.28 168 ASP A O 1
ATOM 1334 N N . ARG A 1 169 ? -12.579 16.418 28.676 1.00 49.12 169 ARG A N 1
ATOM 1335 C CA . ARG A 1 169 ? -13.874 17.118 28.703 1.00 49.12 169 ARG A CA 1
ATOM 1336 C C . ARG A 1 169 ? -14.274 17.695 27.332 1.00 49.12 169 ARG A C 1
ATOM 1338 O O . ARG A 1 169 ? -15.457 17.950 27.112 1.00 49.12 169 ARG A O 1
ATOM 1345 N N . SER A 1 170 ? -13.341 17.846 26.383 1.00 46.75 170 SER A N 1
ATOM 1346 C CA . SER A 1 170 ? -13.627 18.405 25.045 1.00 46.75 170 SER A CA 1
ATOM 1347 C C . SER A 1 170 ? -14.389 17.437 24.128 1.00 46.75 170 SER A C 1
ATOM 1349 O O . SER A 1 170 ? -15.145 17.858 23.251 1.00 46.75 170 SER A O 1
ATOM 1351 N N . ARG A 1 171 ? -14.252 16.126 24.358 1.00 50.19 171 ARG A N 1
ATOM 1352 C CA . ARG A 1 171 ? -14.912 15.066 23.573 1.00 50.19 171 ARG A CA 1
ATOM 1353 C C . ARG A 1 171 ? -16.353 14.801 24.017 1.00 50.19 171 ARG A C 1
ATOM 1355 O O . ARG A 1 171 ? -17.152 14.275 23.244 1.00 50.19 171 ARG A O 1
ATOM 1362 N N . HIS A 1 172 ? -16.693 15.221 25.233 1.00 46.12 172 HIS A N 1
ATOM 1363 C CA . HIS A 1 172 ? -17.985 14.985 25.878 1.00 46.12 172 HIS A CA 1
ATOM 1364 C C . HIS A 1 172 ? -19.144 15.739 25.211 1.00 46.12 172 HIS A C 1
ATOM 1366 O O . HIS A 1 172 ? -20.220 15.177 25.015 1.00 46.12 172 HIS A O 1
ATOM 1372 N N . LEU A 1 173 ? -18.909 16.992 24.806 1.00 45.75 173 LEU A N 1
ATOM 1373 C CA . LEU A 1 173 ? -19.905 17.835 24.129 1.00 45.75 173 LEU A CA 1
ATOM 1374 C C . LEU A 1 173 ? -20.287 17.293 22.741 1.00 45.75 173 LEU A C 1
ATOM 1376 O O . LEU A 1 173 ? -21.434 17.415 22.318 1.00 45.75 173 LEU A O 1
ATOM 1380 N N . TRP A 1 174 ? -19.356 16.627 22.054 1.00 49.44 174 TRP A N 1
ATOM 1381 C CA . TRP A 1 174 ? -19.583 16.084 20.712 1.00 49.44 174 TRP A CA 1
ATOM 1382 C C . TRP A 1 174 ? -20.237 14.702 20.713 1.00 49.44 174 TRP A C 1
ATOM 1384 O O . TRP A 1 174 ? -21.053 14.423 19.838 1.00 49.44 174 TRP A O 1
ATOM 1394 N N . LEU A 1 175 ? -19.939 13.852 21.699 1.00 46.31 175 LEU A N 1
ATOM 1395 C CA . LEU A 1 175 ? -20.593 12.544 21.853 1.00 46.31 175 LEU A CA 1
ATOM 1396 C C . LEU A 1 175 ? -22.099 12.680 22.123 1.00 46.31 175 LEU A C 1
ATOM 1398 O O . LEU A 1 175 ? -22.893 11.939 21.539 1.00 46.31 175 LEU A O 1
ATOM 1402 N N . LEU A 1 176 ? -22.487 13.673 22.930 1.00 49.03 176 LEU A N 1
ATOM 1403 C CA . LEU A 1 176 ? -23.888 14.025 23.190 1.00 49.03 176 LEU A CA 1
ATOM 1404 C C . LEU A 1 176 ? -24.591 14.583 21.938 1.00 49.03 176 LEU A C 1
ATOM 1406 O O . LEU A 1 176 ? -25.777 14.345 21.727 1.00 49.03 176 LEU A O 1
ATOM 1410 N N . CYS A 1 177 ? -23.851 15.276 21.072 1.00 43.34 177 CYS A N 1
ATOM 1411 C CA . CYS A 1 177 ? -24.351 15.800 19.804 1.00 43.34 177 CYS A CA 1
ATOM 1412 C C . CYS A 1 177 ? -24.508 14.713 18.717 1.00 43.34 177 CYS A C 1
ATOM 1414 O O . CYS A 1 177 ? -25.477 14.716 17.955 1.00 43.34 177 CYS A O 1
ATOM 1416 N N . ALA A 1 178 ? -23.583 13.749 18.661 1.00 46.16 178 ALA A N 1
ATOM 1417 C CA . ALA A 1 178 ? -23.624 12.626 17.722 1.00 46.16 178 ALA A CA 1
ATOM 1418 C C . ALA A 1 178 ? -24.783 11.653 18.014 1.00 46.16 178 ALA A C 1
ATOM 1420 O O . ALA A 1 178 ? -25.396 11.149 17.079 1.00 46.16 178 ALA A O 1
ATOM 1421 N N . HIS A 1 179 ? -25.140 11.465 19.290 1.00 49.75 179 HIS A N 1
ATOM 1422 C CA . HIS A 1 179 ? -26.296 10.661 19.716 1.00 49.75 179 HIS A CA 1
ATOM 1423 C C . HIS A 1 179 ? -27.630 11.430 19.692 1.00 49.75 179 HIS A C 1
ATOM 1425 O O . HIS A 1 179 ? -28.639 10.917 20.167 1.00 49.75 179 HIS A O 1
ATOM 1431 N N . GLY A 1 180 ? -27.654 12.668 19.182 1.00 47.41 180 GLY A N 1
ATOM 1432 C CA . GLY A 1 180 ? -28.872 13.482 19.118 1.00 47.41 180 GLY A CA 1
ATOM 1433 C C . GLY A 1 180 ? -29.423 13.926 20.481 1.00 47.41 180 GLY A C 1
ATOM 1434 O O . GLY A 1 180 ? -30.516 14.479 20.532 1.00 47.41 180 GLY A O 1
ATOM 1435 N N . MET A 1 181 ? -28.680 13.724 21.577 1.00 47.91 181 MET A N 1
ATOM 1436 C CA . MET A 1 181 ? -29.067 14.170 22.923 1.00 47.91 181 MET A CA 1
ATOM 1437 C C . MET A 1 181 ? -28.865 15.679 23.128 1.00 47.91 181 MET A C 1
ATOM 1439 O O . MET A 1 181 ? -29.451 16.251 24.042 1.00 47.91 181 MET A O 1
ATOM 1443 N N . LEU A 1 182 ? -28.069 16.340 22.278 1.00 44.91 182 LEU A N 1
ATOM 1444 C CA . LEU A 1 182 ? -27.928 17.798 22.240 1.00 44.91 182 LEU A CA 1
ATOM 1445 C C . LEU A 1 182 ? -28.076 18.337 20.806 1.00 44.91 182 LEU A C 1
ATOM 1447 O O . LEU A 1 182 ? -27.511 17.752 19.875 1.00 44.91 182 LEU A O 1
ATOM 1451 N N . PRO A 1 183 ? -28.781 19.469 20.604 1.00 45.59 183 PRO A N 1
ATOM 1452 C CA . PRO A 1 183 ? -28.892 20.100 19.294 1.00 45.59 183 PRO A CA 1
ATOM 1453 C C . PRO A 1 183 ? -27.518 20.514 18.750 1.00 45.59 183 PRO A C 1
ATOM 1455 O O . PRO A 1 183 ? -26.660 21.018 19.476 1.00 45.59 183 PRO A O 1
ATOM 1458 N N . ARG A 1 184 ? -27.330 20.293 17.441 1.00 50.38 184 ARG A N 1
ATOM 1459 C CA . ARG A 1 184 ? -26.032 20.314 16.740 1.00 50.38 184 ARG A CA 1
ATOM 1460 C C . ARG A 1 184 ? -25.312 21.662 16.718 1.00 50.38 184 ARG A C 1
ATOM 1462 O O . ARG A 1 184 ? -24.109 21.703 16.505 1.00 50.38 184 ARG A O 1
ATOM 1469 N N . PHE A 1 185 ? -26.038 22.729 17.018 1.00 50.69 185 PHE A N 1
ATOM 1470 C CA . PHE A 1 185 ? -25.528 24.077 17.217 1.00 50.69 185 PHE A CA 1
ATOM 1471 C C . PHE A 1 185 ? -26.425 24.781 18.237 1.00 50.69 185 PHE A C 1
ATOM 1473 O O . PHE A 1 185 ? -27.282 25.579 17.871 1.00 50.69 185 PHE A O 1
ATOM 1480 N N . SER A 1 186 ? -26.281 24.453 19.523 1.00 40.47 186 SER A N 1
ATOM 1481 C CA . SER A 1 186 ? -26.831 25.324 20.561 1.00 40.47 186 SER A CA 1
ATOM 1482 C C . SER A 1 186 ? -25.835 26.447 20.860 1.00 40.47 186 SER A C 1
ATOM 1484 O O . SER A 1 186 ? -24.758 26.157 21.388 1.00 40.47 186 SER A O 1
ATOM 1486 N N . PRO A 1 187 ? -26.170 27.726 20.612 1.00 44.19 187 PRO A N 1
ATOM 1487 C CA . PRO A 1 187 ? -25.338 28.846 21.049 1.00 44.19 187 PRO A CA 1
ATOM 1488 C C . PRO A 1 187 ? -25.287 28.976 22.584 1.00 44.19 187 PRO A C 1
ATOM 1490 O O . PRO A 1 187 ? -24.518 29.778 23.105 1.00 44.19 187 PRO A O 1
ATOM 1493 N N . THR A 1 188 ? -26.070 28.184 23.332 1.00 41.50 188 THR A N 1
ATOM 1494 C CA . THR A 1 188 ? -26.113 28.228 24.803 1.00 41.50 188 THR A CA 1
ATOM 1495 C C . THR A 1 188 ? -25.128 27.292 25.499 1.00 41.50 188 THR A C 1
ATOM 1497 O O . THR A 1 188 ? -25.083 27.290 26.727 1.00 41.50 188 THR A O 1
ATOM 1500 N N . ALA A 1 189 ? -24.255 26.581 24.773 1.00 43.75 189 ALA A N 1
ATOM 1501 C CA . ALA A 1 189 ? -23.066 25.953 25.367 1.00 43.75 189 ALA A CA 1
ATOM 1502 C C . ALA A 1 189 ? -21.984 27.009 25.704 1.00 43.75 189 ALA A C 1
ATOM 1504 O O . ALA A 1 189 ? -20.799 26.845 25.430 1.00 43.75 189 ALA A O 1
ATOM 1505 N N . SER A 1 190 ? -22.415 28.133 26.277 1.00 35.78 190 SER A N 1
ATOM 1506 C CA . SER A 1 190 ? -21.565 29.134 26.895 1.00 35.78 190 SER A CA 1
ATOM 1507 C C . SER A 1 190 ? -21.141 28.601 28.258 1.00 35.78 190 SER A C 1
ATOM 1509 O O . SER A 1 190 ? -21.961 28.253 29.110 1.00 35.78 190 SER A O 1
ATOM 1511 N N . CYS A 1 191 ? -19.830 28.504 28.429 1.00 37.69 191 CYS A N 1
ATOM 1512 C CA . CYS A 1 191 ? -19.148 28.171 29.663 1.00 37.69 191 CYS A CA 1
ATOM 1513 C C . CYS A 1 191 ? -19.608 29.121 30.786 1.00 37.69 191 CYS A C 1
ATOM 1515 O O . CYS A 1 191 ? -19.103 30.234 30.914 1.00 37.69 191 CYS A O 1
ATOM 1517 N N . ARG A 1 192 ? -20.576 28.706 31.613 1.00 31.19 192 ARG A N 1
ATOM 1518 C CA . ARG A 1 192 ? -20.868 29.397 32.872 1.00 31.19 192 ARG A CA 1
ATOM 1519 C C . ARG A 1 192 ? -19.862 28.894 33.900 1.00 31.19 192 ARG A C 1
ATOM 1521 O O . ARG A 1 192 ? -20.070 27.855 34.521 1.00 31.19 192 ARG A O 1
ATOM 1528 N N . THR A 1 193 ? -18.762 29.622 34.068 1.00 40.81 193 THR A N 1
ATOM 1529 C CA . THR A 1 193 ? -17.909 29.501 35.253 1.00 40.81 193 THR A CA 1
ATOM 1530 C C . THR A 1 193 ? -18.768 29.829 36.475 1.00 40.81 193 THR A C 1
ATOM 1532 O O . THR A 1 193 ? -19.039 30.996 36.756 1.00 40.81 193 THR A O 1
ATOM 1535 N N . ARG A 1 194 ? -19.261 28.810 37.183 1.00 32.03 194 ARG A N 1
ATOM 1536 C CA . ARG A 1 194 ? -19.724 28.989 38.559 1.00 32.03 194 ARG A CA 1
ATOM 1537 C C . ARG A 1 194 ? -18.510 28.802 39.453 1.00 32.03 194 ARG A C 1
ATOM 1539 O O . ARG A 1 194 ? -18.033 27.684 39.611 1.00 32.03 194 ARG A O 1
ATOM 1546 N N . GLY A 1 195 ? -18.010 29.922 39.967 1.00 35.34 195 GLY A N 1
ATOM 1547 C CA . GLY A 1 195 ? -17.192 29.917 41.1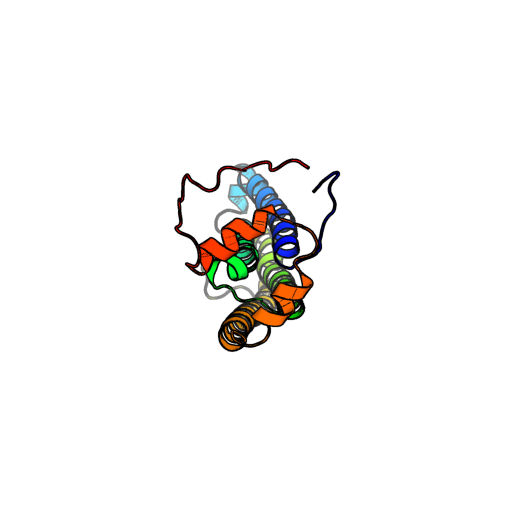66 1.00 35.34 195 GLY A CA 1
ATOM 1548 C C . GLY A 1 195 ? -17.985 29.330 42.331 1.00 35.34 195 GLY A C 1
ATOM 1549 O O . GLY A 1 195 ? -19.191 29.569 42.455 1.00 35.34 195 GLY A O 1
ATOM 1550 N N . ASN A 1 196 ? -17.314 28.481 43.095 1.00 33.72 196 ASN A N 1
ATOM 1551 C CA . ASN A 1 196 ? -16.974 28.704 44.498 1.00 33.72 196 ASN A CA 1
ATOM 1552 C C . ASN A 1 196 ? -15.863 27.724 44.872 1.00 33.72 196 ASN A C 1
ATOM 1554 O O . ASN A 1 196 ? -15.995 26.538 44.495 1.00 33.72 196 ASN A O 1
#

InterPro domains:
  IPR000883 Cytochrome c oxidase subunit I [PF00115] (1-134)
  IPR000883 Cytochrome c oxidase subunit I [PR01165] (14-32)
  IPR000883 Cytochrome c oxidase subunit I [PR01165] (42-61)
  IPR000883 Cytochrome c oxidase subunit I [PR01165] (92-113)
  IPR000883 Cytochrome c oxidase subunit I [PTHR10422] (1-154)
  IPR023616 Cytochrome c oxidase-like, subunit I domain [PS50855] (1-156)
  IPR036927 Cytochrome c oxidase-like, subunit I superfamily [G3DSA:1.20.210.10] (1-163)
  IPR036927 Cytochrome c oxidase-like, subunit I superfamily [SSF81442] (1-155)

Foldseek 3Di:
DPPDDDDPFLLVLLVVQQVVLLVVLVVLVVQCVDPVSVVLQPQALSVVLSCCSNPVSHVVSNVLSVCQVCVCLQVVFHFDRVLSVVLSVLQSQLSCQQRVLSNVRSVVRHGPDDPDDDPVSVVSNVSNVVSPVSNVVSVVSVVVRVVCRVPVPPDVSVVVVVVPPPDDPVVVVSSCCSVVVDPVDDPPPPDDPDDD

pLDDT: mean 80.55, std 19.55, range [31.19, 95.81]

Sequence (196 aa):
MWGGSIQYKTPMLFAVGFIFLFTIGGLTGIVLANSGLDIALHDTYYVVAHFHYVLSMGAVFALFAGFYYWVGKIFGRTYPETLGQIHFWITFFGVNLTFFPMHFLGLSGMPRRIPDYPDAYAGWNALSSFGSYISVVGIRRFFVVVAITSSIGSMENLLHSLDNYGTDRSRHLWLLCAHGMLPRFSPTASCRTRGN

Radius of gyration: 22.74 Å; chains: 1; bounding box: 46×47×66 Å